Protein AF-A0A6A5KD34-F1 (afdb_monomer_lite)

Structure (mmCIF, N/CA/C/O backbone):
data_AF-A0A6A5KD34-F1
#
_entry.id   AF-A0A6A5KD34-F1
#
loop_
_atom_site.group_PDB
_atom_site.id
_atom_site.type_symbol
_atom_site.label_atom_id
_atom_site.label_alt_id
_atom_site.label_comp_id
_atom_site.label_asym_id
_atom_site.label_entity_id
_atom_site.label_seq_id
_atom_site.pdbx_PDB_ins_code
_atom_site.Cartn_x
_atom_site.Cartn_y
_atom_site.Cartn_z
_atom_site.occupancy
_atom_site.B_iso_or_equiv
_atom_site.auth_seq_id
_atom_site.auth_comp_id
_atom_site.auth_asym_id
_atom_site.auth_atom_id
_atom_site.pdbx_PDB_model_num
ATOM 1 N N . SER A 1 1 ? 42.931 -33.924 16.831 1.00 43.88 1 SER A N 1
ATOM 2 C CA . SER A 1 1 ? 43.297 -35.321 16.547 1.00 43.88 1 SER A CA 1
ATOM 3 C C . SER A 1 1 ? 42.049 -36.124 16.256 1.00 43.88 1 SER A C 1
ATOM 5 O O . SER A 1 1 ? 41.238 -36.327 17.148 1.00 43.88 1 SER A O 1
ATOM 7 N N . THR A 1 2 ? 41.866 -36.498 14.996 1.00 39.88 2 THR A N 1
ATOM 8 C CA . THR A 1 2 ? 40.917 -37.522 14.532 1.00 39.88 2 THR A CA 1
ATOM 9 C C . THR A 1 2 ? 41.508 -38.907 14.825 1.00 39.88 2 THR A C 1
ATOM 11 O O . THR A 1 2 ? 42.733 -39.031 14.899 1.00 39.88 2 THR A O 1
ATOM 14 N N . PRO A 1 3 ? 40.674 -39.951 14.950 1.00 46.88 3 PRO A N 1
ATOM 15 C CA . PRO A 1 3 ? 40.721 -40.960 13.893 1.00 46.88 3 PRO A CA 1
ATOM 16 C C . PRO A 1 3 ? 39.341 -41.471 13.446 1.00 46.88 3 PRO A C 1
ATOM 18 O O . PRO A 1 3 ? 38.310 -41.252 14.073 1.00 46.88 3 PRO A O 1
ATOM 21 N N . GLN A 1 4 ? 39.384 -42.115 12.285 1.00 37.94 4 GLN A N 1
ATOM 22 C CA . GLN A 1 4 ? 38.314 -42.493 11.366 1.00 37.94 4 GLN A CA 1
ATOM 23 C C . GLN A 1 4 ? 38.058 -44.016 11.386 1.00 37.94 4 GLN A C 1
ATOM 25 O O . GLN A 1 4 ? 39.007 -44.777 11.533 1.00 37.94 4 GLN A O 1
ATOM 30 N N . SER A 1 5 ? 36.825 -44.404 11.009 1.00 34.94 5 SER A N 1
ATOM 31 C CA . SER A 1 5 ? 36.437 -45.627 10.256 1.00 34.94 5 SER A CA 1
ATOM 32 C C . SER A 1 5 ? 36.488 -46.992 10.988 1.00 34.94 5 SER A C 1
ATOM 34 O O . SER A 1 5 ? 37.464 -47.315 11.641 1.00 34.94 5 SER A O 1
ATOM 36 N N . SER A 1 6 ? 35.521 -47.920 10.876 1.00 34.03 6 SER A N 1
ATOM 37 C CA . SER A 1 6 ? 34.888 -48.406 9.638 1.00 34.03 6 SER A CA 1
ATOM 38 C C . SER A 1 6 ? 33.729 -49.420 9.869 1.00 34.03 6 SER A C 1
ATOM 40 O O . SER A 1 6 ? 33.792 -50.248 10.767 1.00 34.03 6 SER A O 1
ATOM 42 N N . LYS A 1 7 ? 32.731 -49.356 8.962 1.00 33.84 7 LYS A N 1
ATOM 43 C CA . LYS A 1 7 ? 32.010 -50.434 8.220 1.00 33.84 7 LYS A CA 1
ATOM 44 C C . LYS A 1 7 ? 31.041 -51.457 8.883 1.00 33.84 7 LYS A C 1
ATOM 46 O O . LYS A 1 7 ? 31.447 -52.442 9.474 1.00 33.84 7 LYS A O 1
ATOM 51 N N . SER A 1 8 ? 29.751 -51.257 8.549 1.00 31.53 8 SER A N 1
ATOM 52 C CA . SER A 1 8 ? 28.766 -52.150 7.868 1.00 31.53 8 SER A CA 1
ATOM 53 C C . SER A 1 8 ? 28.574 -53.631 8.260 1.00 31.53 8 SER A C 1
ATOM 55 O O . SER A 1 8 ? 29.490 -54.423 8.071 1.00 31.53 8 SER A O 1
ATOM 57 N N . SER A 1 9 ? 27.315 -54.043 8.509 1.00 30.59 9 SER A N 1
ATOM 58 C CA . SER A 1 9 ? 26.480 -54.880 7.599 1.00 30.59 9 SER A CA 1
ATOM 59 C C . SER A 1 9 ? 25.394 -55.710 8.330 1.00 30.59 9 SER A C 1
ATOM 61 O O . SER A 1 9 ? 25.681 -56.349 9.332 1.00 30.59 9 SER A O 1
ATOM 63 N N . ALA A 1 10 ? 24.201 -55.765 7.712 1.00 30.48 10 ALA A N 1
ATOM 64 C CA . ALA A 1 10 ? 23.307 -56.932 7.560 1.00 30.48 10 ALA A CA 1
ATOM 65 C C . ALA A 1 10 ? 22.380 -57.477 8.690 1.00 30.48 10 ALA A C 1
ATOM 67 O O . ALA A 1 10 ? 22.822 -58.101 9.643 1.00 30.48 10 ALA A O 1
ATOM 68 N N . PHE A 1 11 ? 21.071 -57.422 8.362 1.00 28.31 11 PHE A N 1
ATOM 69 C CA . PHE A 1 11 ? 20.021 -58.475 8.428 1.00 28.31 11 PHE A CA 1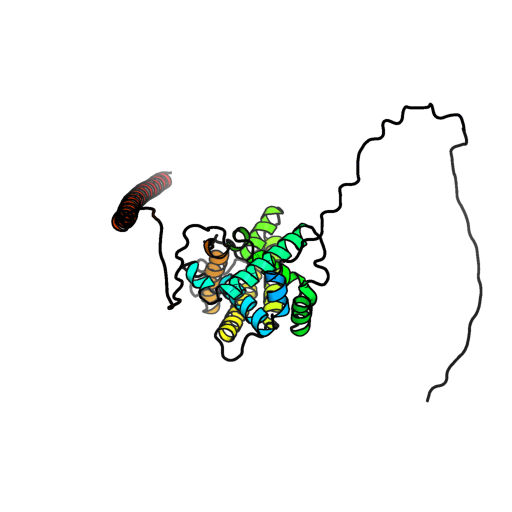
ATOM 70 C C . PHE A 1 11 ? 19.246 -58.841 9.730 1.00 28.31 11 PHE A C 1
ATOM 72 O O . PHE A 1 11 ? 19.772 -59.511 10.605 1.00 28.31 11 PHE A O 1
ATOM 79 N N . GLN A 1 12 ? 17.926 -58.530 9.676 1.00 35.06 12 GLN A N 1
ATOM 80 C CA . GLN A 1 12 ? 16.692 -59.286 10.064 1.00 35.06 12 GLN A CA 1
ATOM 81 C C . GLN A 1 12 ? 16.443 -59.760 11.522 1.00 35.06 12 GLN A C 1
ATOM 83 O O . GLN A 1 12 ? 17.402 -60.038 12.232 1.00 35.06 12 GLN A O 1
ATOM 88 N N . PRO A 1 13 ? 15.169 -59.813 12.017 1.00 41.06 13 PRO A N 1
ATOM 89 C CA . PRO A 1 13 ? 14.015 -60.623 11.521 1.00 41.06 13 PRO A CA 1
ATOM 90 C C . PRO A 1 13 ? 12.690 -59.819 11.386 1.00 41.06 13 PRO A C 1
ATOM 92 O O . PRO A 1 13 ? 12.585 -58.718 11.906 1.00 41.06 13 PRO A O 1
ATOM 95 N N . ASP A 1 14 ? 11.670 -60.144 10.582 1.00 32.50 14 ASP A N 1
ATOM 96 C CA . ASP A 1 14 ? 10.865 -61.348 10.281 1.00 32.50 14 ASP A CA 1
ATOM 97 C C . ASP A 1 14 ? 9.652 -61.595 11.225 1.00 32.50 14 ASP A C 1
ATOM 99 O O . ASP A 1 14 ? 9.804 -61.725 12.438 1.00 32.50 14 ASP A O 1
ATOM 103 N N . ARG A 1 15 ? 8.465 -61.751 10.595 1.00 33.25 15 ARG A N 1
ATOM 104 C CA . ARG A 1 15 ? 7.139 -62.238 11.085 1.00 33.25 15 ARG A CA 1
ATOM 105 C C . ARG A 1 15 ? 6.285 -61.269 11.944 1.00 33.25 15 ARG A C 1
ATOM 107 O O . ARG A 1 15 ? 6.723 -60.788 12.975 1.00 33.25 15 ARG A O 1
ATOM 114 N N . ARG A 1 16 ? 4.999 -61.004 11.644 1.00 36.41 16 ARG A N 1
ATOM 115 C CA . ARG A 1 16 ? 3.886 -61.959 11.424 1.00 36.41 16 ARG A CA 1
ATOM 116 C C . ARG A 1 16 ? 2.705 -61.368 10.623 1.00 36.41 16 ARG A C 1
ATOM 118 O O . ARG A 1 16 ? 2.318 -60.222 10.810 1.00 36.41 16 ARG A O 1
ATOM 125 N N . HIS A 1 17 ? 2.118 -62.239 9.800 1.00 38.50 17 HIS A N 1
ATOM 126 C CA . HIS A 1 17 ? 0.856 -62.130 9.056 1.00 38.50 17 HIS A CA 1
ATOM 127 C C . HIS A 1 17 ? -0.404 -62.231 9.933 1.00 38.50 17 HIS A C 1
ATOM 129 O O . HIS A 1 17 ? -0.339 -62.871 10.976 1.00 38.50 17 HIS A O 1
ATOM 135 N N . THR A 1 18 ? -1.530 -61.706 9.407 1.00 34.66 18 THR A N 1
ATOM 136 C CA . THR A 1 18 ? -2.904 -62.283 9.229 1.00 34.66 18 THR A CA 1
ATOM 137 C C . THR A 1 18 ? -3.930 -61.148 9.359 1.00 34.66 18 THR A C 1
ATOM 139 O O . THR A 1 18 ? -3.837 -60.403 10.321 1.00 34.66 18 THR A O 1
ATOM 142 N N . GLY A 1 19 ? -4.936 -60.901 8.516 1.00 31.92 19 GLY A N 1
ATOM 143 C CA . GLY A 1 19 ? -5.566 -61.497 7.325 1.00 31.92 19 GLY A CA 1
ATOM 144 C C . GLY A 1 19 ? -6.655 -60.485 6.868 1.00 31.92 19 GLY A C 1
ATOM 145 O O . GLY A 1 19 ? -6.763 -59.422 7.464 1.00 31.92 19 GLY A O 1
ATOM 146 N N . LEU A 1 20 ? -7.534 -60.674 5.884 1.00 39.53 20 LEU A N 1
ATOM 147 C CA . LEU A 1 20 ? -7.818 -61.726 4.914 1.00 39.53 20 LEU A CA 1
ATOM 148 C C . LEU A 1 20 ? -8.926 -61.165 3.978 1.00 39.53 20 LEU A C 1
ATOM 150 O O . LEU A 1 20 ? -9.795 -60.437 4.446 1.00 39.53 20 LEU A O 1
ATOM 154 N N . ARG A 1 21 ? -8.943 -61.643 2.723 1.00 36.28 21 ARG A N 1
ATOM 155 C CA . ARG A 1 21 ? -10.083 -61.758 1.773 1.00 36.28 21 ARG A CA 1
ATOM 156 C C . ARG A 1 21 ? -10.293 -60.694 0.687 1.00 36.28 21 ARG A C 1
ATOM 158 O O . ARG A 1 21 ? -11.076 -59.762 0.790 1.00 36.28 21 ARG A O 1
ATOM 165 N N . SER A 1 22 ? -9.655 -61.036 -0.431 1.00 36.69 22 SER A N 1
ATOM 166 C CA . SER A 1 22 ? -10.139 -60.952 -1.810 1.00 36.69 22 SER A CA 1
ATOM 167 C C . SER A 1 22 ? -11.517 -61.609 -2.005 1.00 36.69 22 SER A C 1
ATOM 169 O O . SER A 1 22 ? -11.774 -62.696 -1.480 1.00 36.69 22 SER A O 1
ATOM 171 N N . LEU A 1 23 ? -12.355 -60.959 -2.817 1.00 39.31 23 LEU A N 1
ATOM 172 C CA . LEU A 1 23 ? -13.475 -61.547 -3.545 1.00 39.31 23 LEU A CA 1
ATOM 173 C C . LEU A 1 23 ? -13.522 -60.938 -4.960 1.00 39.31 23 LEU A C 1
ATOM 175 O O . LEU A 1 23 ? -13.257 -59.751 -5.127 1.00 39.31 23 LEU A O 1
ATOM 179 N N . PHE A 1 24 ? -13.926 -61.779 -5.918 1.00 43.84 24 PHE A N 1
ATOM 180 C CA . PHE A 1 24 ? -14.314 -61.511 -7.317 1.00 43.84 24 PHE A CA 1
ATOM 181 C C . PHE A 1 24 ? -13.185 -61.558 -8.368 1.00 43.84 24 PHE A C 1
ATOM 183 O O . PHE A 1 24 ? -12.412 -60.625 -8.536 1.00 43.84 24 PHE A O 1
ATOM 190 N N . THR A 1 25 ? -12.862 -62.734 -8.925 1.00 37.38 25 THR A N 1
ATOM 191 C CA . THR A 1 25 ? -13.526 -63.529 -9.997 1.00 37.38 25 THR A CA 1
ATOM 192 C C . THR A 1 25 ? -13.214 -63.070 -11.422 1.00 37.38 25 THR A C 1
ATOM 194 O O . THR A 1 25 ? -13.705 -62.055 -11.901 1.00 37.38 25 THR A O 1
ATOM 197 N N . LYS A 1 26 ? -12.454 -63.931 -12.115 1.00 42.25 26 LYS A N 1
ATOM 198 C CA . LYS A 1 26 ? -12.405 -64.080 -13.572 1.00 42.25 26 LYS A CA 1
ATOM 199 C C . LYS A 1 26 ? -13.820 -64.213 -14.144 1.00 42.25 26 LYS A C 1
ATOM 201 O O . LYS A 1 26 ? -14.495 -65.163 -13.773 1.00 42.25 26 LYS A O 1
ATOM 206 N N . PHE A 1 27 ? -14.163 -63.386 -15.126 1.00 38.53 27 PHE A N 1
ATOM 207 C CA . PHE A 1 27 ? -14.850 -63.808 -16.350 1.00 38.53 27 PHE A CA 1
ATOM 208 C C . PHE A 1 27 ? -14.348 -62.923 -17.495 1.00 38.53 27 PHE A C 1
ATOM 210 O O . PHE A 1 27 ? -14.349 -61.700 -17.408 1.00 38.53 27 PHE A O 1
ATOM 217 N N . ARG A 1 28 ? -13.820 -63.577 -18.526 1.00 38.38 28 ARG A N 1
ATOM 218 C CA . ARG A 1 28 ? -13.307 -62.997 -19.764 1.00 38.38 28 ARG A CA 1
ATOM 219 C C . ARG A 1 28 ? -14.272 -63.445 -20.847 1.00 38.38 28 ARG A C 1
ATOM 221 O O . ARG A 1 28 ? -14.293 -64.637 -21.112 1.00 38.38 28 ARG A O 1
ATOM 228 N N . GLU A 1 29 ? -15.020 -62.512 -21.425 1.00 34.34 29 GLU A N 1
ATOM 229 C CA . GLU A 1 29 ? -15.680 -62.600 -22.736 1.00 34.34 29 GLU A CA 1
ATOM 230 C C . GLU A 1 29 ? -16.123 -61.178 -23.174 1.00 34.34 29 GLU A C 1
ATOM 232 O O . GLU A 1 29 ? -16.017 -60.245 -22.376 1.00 34.34 29 GLU A O 1
ATOM 237 N N . PRO A 1 30 ? -16.420 -60.953 -24.466 1.00 39.66 30 PRO A N 1
ATOM 238 C CA . PRO A 1 30 ? -15.800 -59.913 -25.283 1.00 39.66 30 PRO A CA 1
ATOM 239 C C . PRO A 1 30 ? -16.527 -58.564 -25.215 1.00 39.66 30 PRO A C 1
ATOM 241 O O . PRO A 1 30 ? -17.754 -58.497 -25.225 1.00 39.66 30 PRO A O 1
ATOM 244 N N . ALA A 1 31 ? -15.759 -57.472 -25.221 1.00 35.66 31 ALA A N 1
ATOM 245 C CA . ALA A 1 31 ? -16.323 -56.143 -25.404 1.00 35.66 31 ALA A CA 1
ATOM 246 C C . ALA A 1 31 ? -16.817 -55.989 -26.849 1.00 35.66 31 ALA A C 1
ATOM 248 O O . ALA A 1 31 ? -16.048 -56.064 -27.807 1.00 35.66 31 ALA A O 1
ATOM 249 N N . VAL A 1 32 ? -18.125 -55.789 -26.950 1.00 40.06 32 VAL A N 1
ATOM 250 C CA . VAL A 1 32 ? -18.868 -55.258 -28.088 1.00 40.06 32 VAL A CA 1
ATOM 251 C C . VAL A 1 32 ? -18.079 -54.123 -28.746 1.00 40.06 32 VAL A C 1
ATOM 253 O O .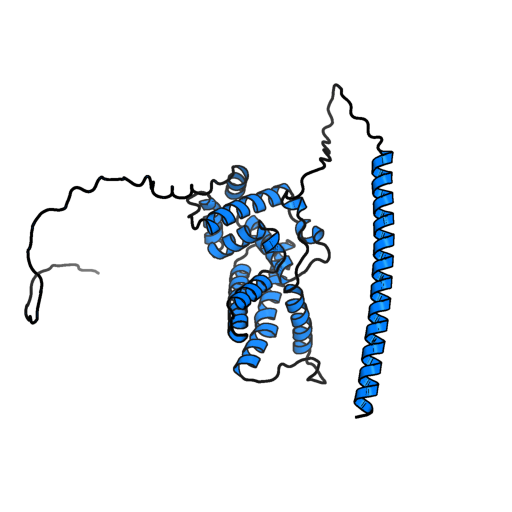 VAL A 1 32 ? -17.676 -53.168 -28.082 1.00 40.06 32 VAL A O 1
ATOM 256 N N . SER A 1 33 ? -17.860 -54.228 -30.054 1.00 41.09 33 SER A N 1
ATOM 257 C CA . SER A 1 33 ? -17.345 -53.147 -30.890 1.00 41.09 33 SER A CA 1
ATOM 258 C C . SER A 1 33 ? -18.355 -52.001 -30.910 1.00 41.09 33 SER A C 1
ATOM 260 O O . SER A 1 33 ? -19.313 -52.026 -31.680 1.00 41.09 33 SER A O 1
ATOM 262 N N . PHE A 1 34 ? -18.151 -51.014 -30.042 1.00 40.47 34 PHE A N 1
ATOM 263 C CA . PHE A 1 34 ? -18.764 -49.701 -30.177 1.00 40.47 34 PHE A CA 1
ATOM 264 C C . PHE A 1 34 ? -17.890 -48.855 -31.101 1.00 40.47 34 PHE A C 1
ATOM 266 O O . PHE A 1 34 ? -16.672 -48.788 -30.921 1.00 40.47 34 PHE A O 1
ATOM 273 N N . GLU A 1 35 ? -18.515 -48.235 -32.102 1.00 40.78 35 GLU A N 1
ATOM 274 C CA . GLU A 1 35 ? -17.897 -47.206 -32.932 1.00 40.78 35 GLU A CA 1
ATOM 275 C C . GLU A 1 35 ? -17.219 -46.163 -32.037 1.00 40.78 35 GLU A C 1
ATOM 277 O O . GLU A 1 35 ? -17.860 -45.487 -31.230 1.00 40.78 35 GLU A O 1
ATOM 282 N N . LEU A 1 36 ? -15.896 -46.052 -32.180 1.00 44.12 36 LEU A N 1
ATOM 283 C CA . LEU A 1 36 ? -15.105 -44.962 -31.630 1.00 44.12 36 LEU A CA 1
ATOM 284 C C . LEU A 1 36 ? -15.545 -43.654 -32.300 1.00 44.12 36 LEU A C 1
ATOM 286 O O . LEU A 1 36 ? -14.961 -43.214 -33.288 1.00 44.12 36 LEU A O 1
ATOM 290 N N . LEU A 1 37 ? -16.546 -42.993 -31.726 1.00 44.00 37 LEU A N 1
ATOM 291 C CA . LEU A 1 37 ? -16.656 -41.545 -31.831 1.00 44.00 37 LEU A CA 1
ATOM 292 C C . LEU A 1 37 ? -15.575 -40.958 -30.924 1.00 44.00 37 LEU A C 1
ATOM 294 O O . LEU A 1 37 ? -15.775 -40.751 -29.729 1.00 44.00 37 LEU A O 1
ATOM 298 N N . THR A 1 38 ? -14.388 -40.750 -31.489 1.00 51.16 38 THR A N 1
ATOM 299 C CA . THR A 1 38 ? -13.335 -39.950 -30.864 1.00 51.16 38 THR A CA 1
ATOM 300 C C . THR A 1 38 ? -13.889 -38.556 -30.561 1.00 51.16 38 THR A C 1
ATOM 302 O O . THR A 1 38 ? -14.260 -37.854 -31.506 1.00 51.16 38 THR A O 1
ATOM 305 N N . PRO A 1 39 ? -13.938 -38.103 -29.298 1.00 54.31 39 PRO A N 1
ATOM 306 C CA . PRO A 1 39 ? -14.145 -36.689 -29.039 1.00 54.31 39 PRO A CA 1
ATOM 307 C C . PRO A 1 39 ? -12.889 -35.936 -29.504 1.00 54.31 39 PRO A C 1
ATOM 309 O O . PRO A 1 39 ? -11.780 -36.331 -29.128 1.00 54.31 39 PRO A O 1
ATOM 312 N N . PRO A 1 40 ? -12.995 -34.838 -30.271 1.00 50.97 40 PRO A N 1
ATOM 313 C CA . PRO A 1 40 ? -11.889 -33.909 -30.399 1.00 50.97 40 PRO A CA 1
ATOM 314 C C . PRO A 1 40 ? -11.864 -33.079 -29.115 1.00 50.97 40 PRO A C 1
ATOM 316 O O . PRO A 1 40 ? -12.328 -31.947 -29.083 1.00 50.97 40 PRO A O 1
ATOM 319 N N . SER A 1 41 ? -11.372 -33.653 -28.021 1.00 48.47 41 SER A N 1
ATOM 320 C CA . SER A 1 41 ? -10.993 -32.852 -26.862 1.00 48.47 41 SER A CA 1
ATOM 321 C C . SER A 1 41 ? -9.482 -32.846 -26.811 1.00 48.47 41 SER A C 1
ATOM 323 O O . SER A 1 41 ? -8.863 -33.601 -26.062 1.00 48.47 41 SER A O 1
ATOM 325 N N . SER A 1 42 ? -8.883 -31.994 -27.643 1.00 51.62 42 SER A N 1
ATOM 326 C CA . SER A 1 42 ? -7.537 -31.507 -27.367 1.00 51.62 42 SER A CA 1
ATOM 327 C C . SER A 1 42 ? -7.494 -31.105 -25.888 1.00 51.62 42 SER A C 1
ATOM 329 O O . SER A 1 42 ? -8.423 -30.423 -25.437 1.00 51.62 42 SER A O 1
ATOM 331 N N . PRO A 1 43 ? -6.490 -31.536 -25.104 1.00 54.84 43 PRO A N 1
ATOM 332 C CA . PRO A 1 43 ? -6.314 -30.984 -23.770 1.00 54.84 43 PRO A CA 1
ATOM 333 C C . PRO A 1 43 ? -6.275 -29.455 -23.904 1.00 54.84 43 PRO A C 1
ATOM 335 O O . PRO A 1 43 ? -5.688 -28.968 -24.880 1.00 54.84 43 PRO A O 1
ATOM 338 N N . PRO A 1 44 ? -6.931 -28.699 -23.003 1.00 58.47 44 PRO A N 1
ATOM 339 C CA . PRO A 1 44 ? -6.870 -27.246 -23.048 1.00 58.47 44 PRO A CA 1
ATOM 340 C C . PRO A 1 44 ? -5.398 -26.857 -23.126 1.00 58.47 44 PRO A C 1
ATOM 342 O O . PRO A 1 44 ? -4.595 -27.287 -22.294 1.00 58.47 44 PRO A O 1
ATOM 345 N N . ILE A 1 45 ? -5.040 -26.138 -24.192 1.00 58.69 45 ILE A N 1
ATOM 346 C CA . ILE A 1 45 ? -3.678 -25.650 -24.391 1.00 58.69 45 ILE A CA 1
ATOM 347 C C . ILE A 1 45 ? -3.328 -24.897 -23.104 1.00 58.69 45 ILE A C 1
ATOM 349 O O . ILE A 1 45 ? -4.096 -24.007 -22.725 1.00 58.69 45 ILE A O 1
ATOM 353 N N . PRO A 1 46 ? -2.252 -25.278 -22.389 1.00 62.44 46 PRO A N 1
ATOM 354 C CA . PRO A 1 46 ? -1.876 -24.570 -21.178 1.00 62.44 46 PRO A CA 1
ATOM 355 C C . PRO A 1 46 ? -1.716 -23.089 -21.536 1.00 62.44 46 PRO A C 1
ATOM 357 O O . PRO A 1 46 ? -1.140 -22.801 -22.592 1.00 62.44 46 PRO A O 1
ATOM 360 N N . PRO A 1 47 ? -2.250 -22.162 -20.720 1.00 66.25 47 PRO A N 1
ATOM 361 C CA . PRO A 1 47 ? -2.136 -20.741 -21.009 1.00 66.25 47 PRO A CA 1
ATOM 362 C C . PRO A 1 47 ? -0.666 -20.418 -21.274 1.00 66.25 47 PRO A C 1
ATOM 364 O O . PRO A 1 47 ? 0.220 -20.871 -20.545 1.00 66.25 47 PRO A O 1
ATOM 367 N N . SER A 1 48 ? -0.385 -19.718 -22.369 1.00 64.94 48 SER A N 1
ATOM 368 C CA . SER A 1 48 ? 0.980 -19.301 -22.679 1.00 64.94 48 SER A CA 1
ATOM 369 C C . SER A 1 48 ? 1.513 -18.442 -21.529 1.00 64.94 48 SER A C 1
ATOM 371 O O . SER A 1 48 ? 0.755 -17.594 -21.055 1.00 64.94 48 SER A O 1
ATOM 373 N N . PRO A 1 49 ? 2.777 -18.632 -21.097 1.00 67.00 49 PRO A N 1
ATOM 374 C CA . PRO A 1 49 ? 3.363 -17.817 -20.042 1.00 67.00 49 PRO A CA 1
ATOM 375 C C . PRO A 1 49 ? 3.224 -16.326 -20.372 1.00 67.00 49 PRO A C 1
ATOM 377 O O . PRO A 1 49 ? 3.370 -15.963 -21.548 1.00 67.00 49 PRO A O 1
ATOM 380 N N . PRO A 1 50 ? 2.952 -15.463 -19.376 1.00 74.75 50 PRO A N 1
ATOM 381 C CA . PRO A 1 50 ? 2.926 -14.026 -19.593 1.00 74.75 50 PRO A CA 1
ATOM 382 C C . PRO A 1 50 ? 4.276 -13.602 -20.167 1.00 74.75 50 PRO A C 1
ATOM 384 O O . PRO A 1 50 ? 5.335 -14.005 -19.685 1.00 74.75 50 PRO A O 1
ATOM 387 N N . VAL A 1 51 ? 4.245 -12.809 -21.233 1.00 83.75 51 VAL A N 1
ATOM 388 C CA . VAL A 1 51 ? 5.460 -12.330 -21.893 1.00 83.75 51 VAL A CA 1
ATOM 389 C C . VAL A 1 51 ? 5.781 -10.949 -21.348 1.00 83.75 51 VAL A C 1
ATOM 391 O O . VAL A 1 51 ? 4.998 -10.013 -21.520 1.00 83.75 51 VAL A O 1
ATOM 394 N N . ILE A 1 52 ? 6.946 -10.797 -20.715 1.00 89.56 52 ILE A N 1
ATOM 395 C CA . ILE A 1 52 ? 7.385 -9.490 -20.231 1.00 89.56 52 ILE A CA 1
ATOM 396 C C . ILE A 1 52 ? 7.604 -8.525 -21.407 1.00 89.56 52 ILE A C 1
ATOM 398 O O . ILE A 1 52 ? 8.258 -8.840 -22.405 1.00 89.56 52 ILE A O 1
ATOM 402 N N . SER A 1 53 ? 7.057 -7.314 -21.299 1.00 90.19 53 SER A N 1
ATOM 403 C CA . SER A 1 53 ? 7.273 -6.283 -22.316 1.00 90.19 53 SER A CA 1
ATOM 404 C C . SER A 1 53 ? 8.732 -5.811 -22.324 1.00 90.19 53 SER A C 1
ATOM 406 O O . SER A 1 53 ? 9.399 -5.777 -21.289 1.00 90.19 53 SER A O 1
ATOM 408 N N . LYS A 1 54 ? 9.231 -5.357 -23.485 1.00 91.25 54 LYS A N 1
ATOM 409 C CA . LYS A 1 54 ? 10.592 -4.792 -23.599 1.00 91.25 54 LYS A CA 1
ATOM 410 C C . LYS A 1 54 ? 10.825 -3.627 -22.630 1.00 91.25 54 LYS A C 1
ATOM 412 O O . LYS A 1 54 ? 11.919 -3.496 -22.093 1.00 91.25 54 LYS A O 1
ATOM 417 N N . LEU A 1 55 ? 9.794 -2.806 -22.405 1.00 90.62 55 LEU A N 1
ATOM 418 C CA . LEU A 1 55 ? 9.837 -1.689 -21.463 1.00 90.62 55 LEU A CA 1
ATOM 419 C C . LEU A 1 55 ? 10.005 -2.189 -20.024 1.00 90.62 55 LEU A C 1
ATOM 421 O O . LEU A 1 55 ? 10.930 -1.754 -19.346 1.00 90.62 55 LEU A O 1
ATOM 425 N N . ALA A 1 56 ? 9.146 -3.113 -19.581 1.00 91.38 56 ALA A N 1
ATOM 426 C CA . ALA A 1 56 ? 9.210 -3.671 -18.231 1.00 91.38 56 ALA A CA 1
ATOM 427 C C . ALA A 1 56 ? 10.546 -4.382 -17.988 1.00 91.38 56 ALA A C 1
ATOM 429 O O . ALA A 1 56 ? 11.166 -4.182 -16.946 1.00 91.38 56 ALA A O 1
ATOM 430 N N . LYS A 1 57 ? 11.033 -5.142 -18.977 1.00 92.62 57 LYS A N 1
ATOM 431 C CA . LYS A 1 57 ? 12.311 -5.847 -18.876 1.00 92.62 57 LYS A CA 1
ATOM 432 C C . LYS A 1 57 ? 13.491 -4.885 -18.736 1.00 92.62 57 LYS A C 1
ATOM 434 O O . LYS A 1 57 ? 14.254 -4.999 -17.783 1.00 92.62 57 LYS A O 1
ATOM 439 N N . ALA A 1 58 ? 13.599 -3.899 -19.629 1.00 92.88 58 ALA A N 1
ATOM 440 C CA . ALA A 1 58 ? 14.658 -2.892 -19.560 1.00 92.88 58 ALA A CA 1
ATOM 441 C C . ALA A 1 58 ? 14.604 -2.084 -18.253 1.00 92.88 58 ALA A C 1
ATOM 443 O O . ALA A 1 58 ? 15.641 -1.793 -17.661 1.00 92.88 58 ALA A O 1
ATOM 444 N N . PHE A 1 59 ? 13.396 -1.757 -17.784 1.00 94.00 59 PHE A N 1
ATOM 445 C CA . PHE A 1 59 ? 13.196 -1.048 -16.527 1.00 94.00 59 PHE A CA 1
ATOM 446 C C . PHE A 1 59 ? 13.694 -1.865 -15.327 1.00 94.00 59 PHE A C 1
ATOM 448 O O . PHE A 1 59 ? 14.527 -1.371 -14.568 1.00 94.00 59 PHE A O 1
ATOM 455 N N . VAL A 1 60 ? 13.265 -3.127 -15.203 1.00 94.25 60 VAL A N 1
ATOM 456 C CA . VAL A 1 60 ? 13.714 -4.053 -14.147 1.00 94.25 60 VAL A CA 1
ATOM 457 C C . VAL A 1 60 ? 15.227 -4.238 -14.169 1.00 94.25 60 VAL A C 1
ATOM 459 O O . VAL A 1 60 ? 15.858 -4.173 -13.117 1.00 94.25 60 VAL A O 1
ATOM 462 N N . ASP A 1 61 ? 15.818 -4.424 -15.349 1.00 93.25 61 ASP A N 1
ATOM 463 C CA . ASP A 1 61 ? 17.257 -4.663 -15.482 1.00 93.25 61 ASP A CA 1
ATOM 464 C C . ASP A 1 61 ? 18.099 -3.427 -15.109 1.00 93.25 61 ASP A C 1
ATOM 466 O O . ASP A 1 61 ? 19.239 -3.565 -14.668 1.00 93.25 61 ASP A O 1
ATOM 470 N N . SER A 1 62 ? 17.536 -2.219 -15.239 1.00 94.25 62 SER A N 1
ATOM 471 C CA . SER A 1 62 ? 18.180 -0.961 -14.827 1.00 94.25 62 SER A CA 1
ATOM 472 C C . SER A 1 62 ? 17.965 -0.592 -13.352 1.00 94.25 62 SER A C 1
ATOM 474 O O . SER A 1 62 ? 18.621 0.317 -12.835 1.00 94.25 62 SER A O 1
ATOM 476 N N . MET A 1 63 ? 17.046 -1.280 -12.670 1.00 95.06 63 MET A N 1
ATOM 477 C CA . MET A 1 63 ? 16.606 -0.933 -11.323 1.00 95.06 63 MET A CA 1
ATOM 478 C C . MET A 1 63 ? 17.691 -1.208 -10.279 1.00 95.06 63 MET A C 1
ATOM 480 O O . MET A 1 63 ? 18.461 -2.165 -10.363 1.00 95.06 63 MET A O 1
ATOM 484 N N . ASN A 1 64 ? 17.718 -0.397 -9.222 1.00 95.06 64 ASN A N 1
ATOM 485 C CA . ASN A 1 64 ? 18.567 -0.634 -8.057 1.00 95.06 64 ASN A CA 1
ATOM 486 C C . ASN A 1 64 ? 17.766 -0.634 -6.742 1.00 95.06 64 ASN A C 1
ATOM 488 O O . ASN A 1 64 ? 16.585 -0.290 -6.697 1.00 95.06 64 ASN A O 1
ATOM 492 N N . ALA A 1 65 ? 18.423 -1.030 -5.645 1.00 95.94 65 ALA A N 1
ATOM 493 C CA . ALA A 1 65 ? 17.773 -1.161 -4.338 1.00 95.94 65 ALA A CA 1
ATOM 494 C C . ALA A 1 65 ? 17.243 0.165 -3.777 1.00 95.94 65 ALA A C 1
ATOM 496 O O . ALA A 1 65 ? 16.208 0.169 -3.110 1.00 95.94 65 ALA A O 1
ATOM 497 N N . THR A 1 66 ? 17.939 1.272 -4.039 1.00 96.00 66 THR A N 1
ATOM 498 C CA . THR A 1 66 ? 17.524 2.603 -3.588 1.00 96.00 66 THR A CA 1
ATOM 499 C C . THR A 1 66 ? 16.275 3.047 -4.334 1.00 96.00 66 THR A C 1
ATOM 501 O O . THR A 1 66 ? 15.338 3.522 -3.707 1.00 96.00 66 THR A O 1
ATOM 504 N N . GLN A 1 67 ? 16.225 2.831 -5.651 1.00 94.88 67 GLN A N 1
ATOM 505 C CA . GLN A 1 67 ? 15.066 3.160 -6.476 1.00 94.88 67 GLN A CA 1
ATOM 506 C C . GLN A 1 67 ? 13.823 2.374 -6.035 1.00 94.88 67 GLN A C 1
ATOM 508 O O . GLN A 1 67 ? 12.782 2.976 -5.782 1.00 94.88 67 GLN A O 1
ATOM 513 N N . LEU A 1 68 ? 13.954 1.055 -5.839 1.00 96.50 68 LEU A N 1
ATOM 514 C CA . LEU A 1 68 ? 12.867 0.232 -5.299 1.00 96.50 68 LEU A CA 1
ATOM 515 C C . LEU A 1 68 ? 12.441 0.701 -3.902 1.00 96.50 68 LEU A C 1
ATOM 517 O O . LEU A 1 68 ? 11.250 0.798 -3.620 1.00 96.50 68 LEU A O 1
ATOM 521 N N . SER A 1 69 ? 13.399 1.025 -3.030 1.00 97.06 69 SER A N 1
ATOM 522 C CA . SER A 1 69 ? 13.087 1.506 -1.682 1.00 97.06 69 SER A CA 1
ATOM 523 C C . SER A 1 69 ? 12.349 2.843 -1.710 1.00 97.06 69 SER A C 1
ATOM 525 O O . SER A 1 69 ? 11.342 2.979 -1.027 1.00 97.06 69 SER A O 1
ATOM 527 N N . ASN A 1 70 ? 12.804 3.807 -2.514 1.00 95.81 70 ASN A N 1
ATOM 528 C CA . ASN A 1 70 ? 12.151 5.107 -2.672 1.00 95.81 70 ASN A CA 1
ATOM 529 C C . ASN A 1 70 ? 10.709 4.941 -3.167 1.00 95.81 70 ASN A C 1
ATOM 531 O O . ASN A 1 70 ? 9.796 5.536 -2.596 1.00 95.81 70 ASN A O 1
ATOM 535 N N . PHE A 1 71 ? 10.502 4.088 -4.175 1.00 95.31 71 PHE A N 1
ATOM 536 C CA . PHE A 1 71 ? 9.174 3.789 -4.704 1.00 95.31 71 PHE A CA 1
ATOM 537 C C . PHE A 1 71 ? 8.253 3.175 -3.641 1.00 95.31 71 PHE A C 1
ATOM 539 O O . PHE A 1 71 ? 7.149 3.672 -3.421 1.00 95.31 71 PHE A O 1
ATOM 546 N N . LEU A 1 72 ? 8.713 2.141 -2.928 1.00 96.75 72 LEU A N 1
ATOM 547 C CA . LEU A 1 72 ? 7.919 1.488 -1.884 1.00 96.75 72 LEU A CA 1
ATOM 548 C C . LEU A 1 72 ? 7.612 2.434 -0.716 1.00 96.75 72 LEU A C 1
ATOM 550 O O . LEU A 1 72 ? 6.490 2.430 -0.215 1.00 96.75 72 LEU A O 1
ATOM 554 N N . VAL A 1 73 ? 8.571 3.270 -0.301 1.00 96.88 73 VAL A N 1
ATOM 555 C CA . VAL A 1 73 ? 8.330 4.297 0.723 1.00 96.88 73 VAL A CA 1
ATOM 556 C C . VAL A 1 73 ? 7.257 5.271 0.260 1.00 96.88 73 VAL A C 1
ATOM 558 O O . VAL A 1 73 ? 6.314 5.518 1.003 1.00 96.88 73 VAL A O 1
ATOM 561 N N . TRP A 1 74 ? 7.384 5.815 -0.951 1.00 94.44 74 TRP A N 1
ATOM 562 C CA . TRP A 1 74 ? 6.409 6.751 -1.506 1.00 94.44 74 TRP A CA 1
ATOM 563 C C . TRP A 1 74 ? 5.006 6.148 -1.559 1.00 94.44 74 TRP A C 1
ATOM 565 O O . TRP A 1 74 ? 4.055 6.757 -1.067 1.00 94.44 74 TRP A O 1
ATOM 575 N N . MET A 1 75 ? 4.888 4.934 -2.100 1.00 93.06 75 MET A N 1
ATOM 576 C CA . MET A 1 75 ? 3.610 4.244 -2.234 1.00 93.06 75 MET A CA 1
ATOM 577 C C . MET A 1 75 ? 2.963 4.059 -0.860 1.00 93.06 75 MET A C 1
ATOM 579 O O . MET A 1 75 ? 1.806 4.419 -0.669 1.00 93.06 75 MET A O 1
ATOM 583 N N . LEU A 1 76 ? 3.718 3.550 0.115 1.00 94.50 76 LEU A N 1
ATOM 584 C CA . LEU A 1 76 ? 3.207 3.266 1.454 1.00 94.50 76 LEU A CA 1
ATOM 585 C C . LEU A 1 76 ? 2.935 4.525 2.274 1.00 94.50 76 LEU A C 1
ATOM 587 O O . LEU A 1 76 ? 2.010 4.535 3.086 1.00 94.50 76 LEU A O 1
ATOM 591 N N . TYR A 1 77 ? 3.717 5.583 2.077 1.00 94.00 77 TYR A N 1
ATOM 592 C CA . TYR A 1 77 ? 3.508 6.862 2.743 1.00 94.00 77 TYR A CA 1
ATOM 593 C C . TYR A 1 77 ? 2.148 7.452 2.361 1.00 94.00 77 TYR A C 1
ATOM 595 O O . TYR A 1 77 ? 1.341 7.745 3.244 1.00 94.00 77 TYR A O 1
ATOM 603 N N . TYR A 1 78 ? 1.849 7.537 1.065 1.00 90.50 78 TYR A N 1
ATOM 604 C CA . TYR A 1 78 ? 0.542 8.009 0.601 1.00 90.50 78 TYR A CA 1
ATOM 605 C C . TYR A 1 78 ? -0.581 6.989 0.833 1.00 90.50 78 TYR A C 1
ATOM 607 O O . TYR A 1 78 ? -1.753 7.352 0.931 1.00 90.50 78 TYR A O 1
ATOM 615 N N . ASP A 1 79 ? -0.242 5.706 0.980 1.00 90.88 79 ASP A N 1
ATOM 616 C CA . ASP A 1 79 ? -1.232 4.697 1.334 1.00 90.88 79 ASP A CA 1
ATOM 617 C C . ASP A 1 79 ? -1.656 4.750 2.807 1.00 90.88 79 ASP A C 1
ATOM 619 O O . ASP A 1 79 ? -2.791 4.395 3.108 1.00 90.88 79 ASP A O 1
ATOM 623 N N . THR A 1 80 ? -0.783 5.177 3.726 1.00 90.69 80 THR A N 1
ATOM 624 C CA . THR A 1 80 ? -1.006 4.988 5.175 1.00 90.69 80 THR A CA 1
ATOM 625 C C . THR A 1 80 ? -0.854 6.240 6.038 1.00 90.69 80 THR A C 1
ATOM 627 O O . THR A 1 80 ? -1.447 6.300 7.117 1.00 90.69 80 THR A O 1
ATOM 630 N N . VAL A 1 81 ? -0.057 7.224 5.616 1.00 89.62 81 VAL A N 1
ATOM 631 C CA . VAL A 1 81 ? 0.290 8.407 6.422 1.00 89.62 81 VAL A CA 1
ATOM 632 C C . VAL A 1 81 ? -0.484 9.630 5.968 1.00 89.62 81 VAL A C 1
ATOM 634 O O . VAL A 1 81 ? -1.111 10.289 6.799 1.00 89.62 81 VAL A O 1
ATOM 637 N N . GLU A 1 82 ? -0.416 9.936 4.678 1.00 84.50 82 GLU A N 1
ATOM 638 C CA . GLU A 1 82 ? -0.973 11.152 4.099 1.00 84.50 82 GLU A CA 1
ATOM 639 C C . GLU A 1 82 ? -1.926 10.782 2.970 1.00 84.50 82 GLU A C 1
ATOM 641 O O . GLU A 1 82 ? -1.514 10.235 1.956 1.00 84.50 82 GLU A O 1
ATOM 646 N N . LEU A 1 83 ? -3.206 11.088 3.159 1.00 76.62 83 LEU A N 1
ATOM 647 C CA . LEU A 1 83 ? -4.224 10.989 2.121 1.00 76.62 83 LEU A CA 1
ATOM 648 C C . LEU A 1 83 ? -4.245 12.335 1.390 1.00 76.62 83 LEU A C 1
ATOM 650 O O . LEU A 1 83 ? -4.730 13.306 1.971 1.00 76.62 83 LEU A O 1
ATOM 654 N N . PRO A 1 84 ? -3.684 12.447 0.177 1.00 68.81 84 PRO A N 1
ATOM 655 C CA . PRO A 1 84 ? -3.607 13.734 -0.490 1.00 68.81 84 PRO A CA 1
ATOM 656 C C . PRO A 1 84 ? -5.009 14.180 -0.921 1.00 68.81 84 PRO A C 1
ATOM 658 O O . PRO A 1 84 ? -5.740 13.412 -1.543 1.00 68.81 84 PRO A O 1
ATOM 661 N N . ASP A 1 85 ? -5.353 15.443 -0.651 1.00 69.12 85 ASP A N 1
ATOM 662 C CA . ASP A 1 85 ? -6.653 16.030 -1.027 1.00 69.12 85 ASP A CA 1
ATOM 663 C C . ASP A 1 85 ? -6.891 16.024 -2.547 1.00 69.12 85 ASP A C 1
ATOM 665 O O . ASP A 1 85 ? -8.029 16.018 -3.015 1.00 69.12 85 ASP A O 1
ATOM 669 N N . SER A 1 86 ? -5.805 16.034 -3.329 1.00 74.88 86 SER A N 1
ATOM 670 C CA . SER A 1 86 ? -5.831 15.929 -4.786 1.00 74.88 86 SER A CA 1
ATOM 671 C C . SER A 1 86 ? -5.047 14.701 -5.260 1.00 74.88 86 SER A C 1
ATOM 673 O O . SER A 1 86 ? -3.873 14.555 -4.898 1.00 74.88 86 SER A O 1
ATOM 675 N N . PRO A 1 87 ? -5.626 13.874 -6.151 1.00 69.88 87 PRO A N 1
ATOM 676 C CA . PRO A 1 87 ? -4.948 12.726 -6.753 1.00 69.88 87 PRO A CA 1
ATOM 677 C C . PRO A 1 87 ? -3.646 13.092 -7.464 1.00 69.88 87 PRO A C 1
ATOM 679 O O . PRO A 1 87 ? -2.707 12.304 -7.482 1.00 69.88 87 PRO A O 1
ATOM 682 N N . GLU A 1 88 ? -3.553 14.294 -8.035 1.00 73.81 88 GLU A N 1
ATOM 683 C CA . GLU A 1 88 ? -2.368 14.737 -8.777 1.00 73.81 88 GLU A CA 1
ATOM 684 C C . GLU A 1 88 ? -1.138 14.903 -7.877 1.00 73.81 88 GLU A C 1
ATOM 686 O O . GLU A 1 88 ? -0.009 14.661 -8.315 1.00 73.81 88 GLU A O 1
ATOM 691 N N . ASN A 1 89 ? -1.345 15.262 -6.606 1.00 75.81 89 ASN A N 1
ATOM 692 C CA . ASN A 1 89 ? -0.259 15.460 -5.648 1.00 75.81 89 ASN A CA 1
ATOM 693 C C . ASN A 1 89 ? 0.447 14.150 -5.301 1.00 75.81 89 ASN A C 1
ATOM 695 O O . ASN A 1 89 ? 1.657 14.161 -5.079 1.00 75.81 89 ASN A O 1
ATOM 699 N N . TRP A 1 90 ? -0.285 13.032 -5.320 1.00 75.69 90 TRP A N 1
ATOM 700 C CA . TRP A 1 90 ? 0.270 11.705 -5.072 1.00 75.69 90 TRP A CA 1
ATOM 701 C C . TRP A 1 90 ? 1.388 11.389 -6.079 1.00 75.69 90 TRP A C 1
ATOM 703 O O . TRP A 1 90 ? 2.495 11.021 -5.692 1.00 75.69 90 TRP A O 1
ATOM 713 N N . TYR A 1 91 ? 1.145 11.622 -7.371 1.00 76.38 91 TYR A N 1
ATOM 714 C CA . TYR A 1 91 ? 2.026 11.171 -8.459 1.00 76.38 91 TYR A CA 1
ATOM 715 C C . TYR A 1 91 ? 3.038 12.218 -8.936 1.00 76.38 91 TYR A C 1
ATOM 717 O O . TYR A 1 91 ? 3.913 11.899 -9.735 1.00 76.38 91 TYR A O 1
ATOM 725 N N . LYS A 1 92 ? 2.970 13.463 -8.445 1.00 77.69 92 LYS A N 1
ATOM 726 C CA . LYS A 1 92 ? 3.850 14.568 -8.878 1.00 77.69 92 LYS A CA 1
ATOM 727 C C . LYS A 1 92 ? 5.346 14.306 -8.644 1.00 77.69 92 LYS A C 1
ATOM 729 O O . LYS A 1 92 ? 6.188 14.975 -9.235 1.00 77.69 92 LYS A O 1
ATOM 734 N N . LYS A 1 93 ? 5.675 13.380 -7.743 1.00 77.62 93 LYS A N 1
ATOM 735 C CA . LYS A 1 93 ? 7.039 13.108 -7.270 1.00 77.62 93 LYS A CA 1
ATOM 736 C C . LYS A 1 93 ? 7.772 12.030 -8.070 1.00 77.62 93 LYS A C 1
ATOM 738 O O . LYS A 1 93 ? 8.986 11.932 -7.932 1.00 77.62 93 LYS A O 1
ATOM 743 N N . ILE A 1 94 ? 7.056 11.261 -8.890 1.00 80.81 94 ILE A N 1
ATOM 744 C CA . ILE A 1 94 ? 7.633 10.227 -9.752 1.00 80.81 94 ILE A CA 1
ATOM 745 C C . ILE A 1 94 ? 7.700 10.762 -11.180 1.00 80.81 94 ILE A C 1
ATOM 747 O O . ILE A 1 94 ? 6.720 11.304 -11.699 1.00 80.81 94 ILE A O 1
ATOM 751 N N . ASP A 1 95 ? 8.858 10.602 -11.819 1.00 83.31 95 ASP A N 1
ATOM 752 C CA . ASP A 1 95 ? 9.033 10.969 -13.222 1.00 83.31 95 ASP A CA 1
ATOM 753 C C . ASP A 1 95 ? 8.087 10.163 -14.136 1.00 83.31 95 ASP A C 1
ATOM 755 O O . ASP A 1 95 ? 7.769 9.004 -13.875 1.00 83.31 95 ASP A O 1
ATOM 759 N N . HIS A 1 96 ? 7.620 10.755 -15.238 1.00 80.81 96 HIS A N 1
ATOM 760 C CA . HIS A 1 96 ? 6.657 10.092 -16.123 1.00 80.81 96 HIS A CA 1
ATOM 761 C C . HIS A 1 96 ? 7.190 8.813 -16.771 1.00 80.81 96 HIS A C 1
ATOM 763 O O . HIS A 1 96 ? 6.418 7.869 -16.962 1.00 80.81 96 HIS A O 1
ATOM 769 N N . MET A 1 97 ? 8.480 8.758 -17.110 1.00 80.00 97 MET A N 1
ATOM 770 C CA . MET A 1 97 ? 9.078 7.551 -17.680 1.00 80.00 97 MET A CA 1
ATOM 771 C C . MET A 1 97 ? 9.242 6.470 -16.619 1.00 80.00 97 MET A C 1
ATOM 773 O O . MET A 1 97 ? 8.938 5.306 -16.880 1.00 80.00 97 MET A O 1
ATOM 777 N N . GLU A 1 98 ? 9.641 6.860 -15.411 1.00 87.00 98 GLU A N 1
ATOM 778 C CA . GLU A 1 98 ? 9.725 5.950 -14.272 1.00 87.00 98 GLU A CA 1
ATOM 779 C C . GLU A 1 98 ? 8.348 5.369 -13.909 1.00 87.00 98 GLU A C 1
ATOM 781 O O . GLU A 1 98 ? 8.206 4.156 -13.775 1.00 87.00 98 GLU A O 1
ATOM 786 N N . MET A 1 99 ? 7.307 6.205 -13.859 1.00 87.94 99 MET A N 1
ATOM 787 C CA . MET A 1 99 ? 5.919 5.791 -13.625 1.00 87.94 99 MET A CA 1
ATOM 788 C C . MET A 1 99 ? 5.460 4.728 -14.631 1.00 87.94 99 MET A C 1
ATOM 790 O O . MET A 1 99 ? 4.881 3.713 -14.249 1.00 87.94 99 MET A O 1
ATOM 794 N N . ARG A 1 100 ? 5.743 4.931 -15.925 1.00 88.62 100 ARG A N 1
ATOM 795 C CA . ARG A 1 100 ? 5.413 3.952 -16.975 1.00 88.62 100 ARG A CA 1
ATOM 796 C C . ARG A 1 100 ? 6.157 2.632 -16.789 1.00 88.62 100 ARG A C 1
ATOM 798 O O . ARG A 1 100 ? 5.575 1.584 -17.051 1.00 88.62 100 ARG A O 1
ATOM 805 N N . GLY A 1 101 ? 7.409 2.680 -16.336 1.00 91.19 101 GLY A N 1
ATOM 806 C CA . GLY A 1 101 ? 8.186 1.493 -15.980 1.00 91.19 101 GLY A CA 1
ATOM 807 C C . GLY A 1 101 ? 7.545 0.704 -14.837 1.00 91.19 101 GLY A C 1
ATOM 808 O O . GLY A 1 101 ? 7.338 -0.502 -14.972 1.00 91.19 101 GLY A O 1
ATOM 809 N N . TRP A 1 102 ? 7.149 1.392 -13.760 1.00 93.75 102 TRP A N 1
ATOM 810 C CA . TRP A 1 102 ? 6.458 0.784 -12.618 1.00 93.75 102 TRP A CA 1
ATOM 811 C C . TRP A 1 102 ? 5.112 0.165 -13.000 1.00 93.75 102 TRP A C 1
ATOM 813 O O . TRP A 1 102 ? 4.845 -0.972 -12.618 1.00 93.75 102 TRP A O 1
ATOM 823 N N . VAL A 1 103 ? 4.295 0.869 -13.791 1.00 92.31 103 VAL A N 1
ATOM 824 C CA . VAL A 1 103 ? 3.010 0.342 -14.281 1.00 92.31 103 VAL A CA 1
ATOM 825 C C . VAL A 1 103 ? 3.233 -0.878 -15.175 1.00 92.31 103 VAL A C 1
ATOM 827 O O . VAL A 1 103 ? 2.610 -1.907 -14.952 1.00 92.31 103 VAL A O 1
ATOM 830 N N . ALA A 1 104 ? 4.164 -0.821 -16.135 1.00 91.69 104 ALA A N 1
ATOM 831 C CA . ALA A 1 104 ? 4.433 -1.948 -17.030 1.00 91.69 104 ALA A CA 1
ATOM 832 C C . ALA A 1 104 ? 4.952 -3.192 -16.285 1.00 91.69 104 ALA A C 1
ATOM 834 O O . ALA A 1 104 ? 4.583 -4.315 -16.629 1.00 91.69 104 ALA A O 1
ATOM 835 N N . LEU A 1 105 ? 5.797 -2.998 -15.267 1.00 93.94 105 LEU A N 1
ATOM 836 C CA . LEU A 1 105 ? 6.258 -4.070 -14.385 1.00 93.94 105 LEU A CA 1
ATOM 837 C C . LEU A 1 105 ? 5.109 -4.647 -13.550 1.00 93.94 105 LEU A C 1
ATOM 839 O O . LEU A 1 105 ? 4.965 -5.864 -13.455 1.00 93.94 105 LEU A O 1
ATOM 843 N N . GLY A 1 106 ? 4.289 -3.781 -12.957 1.00 93.69 106 GLY A N 1
ATOM 844 C CA . GLY A 1 106 ? 3.152 -4.198 -12.150 1.00 93.69 106 GLY A CA 1
ATOM 845 C C . GLY A 1 106 ? 2.098 -4.954 -12.958 1.00 93.69 106 GLY A C 1
ATOM 846 O O . GLY A 1 106 ? 1.633 -5.987 -12.493 1.00 93.69 106 GLY A O 1
ATOM 847 N N . SER A 1 107 ? 1.781 -4.522 -14.184 1.00 92.06 107 SER A N 1
ATOM 848 C CA . SER A 1 107 ? 0.847 -5.237 -15.068 1.00 92.06 107 SER A CA 1
ATOM 849 C C . SER A 1 107 ? 1.360 -6.636 -15.409 1.00 92.06 107 SER A C 1
ATOM 851 O O . SER A 1 107 ? 0.617 -7.601 -15.296 1.00 92.06 107 SER A O 1
ATOM 853 N N . TYR A 1 108 ? 2.653 -6.772 -15.725 1.00 92.12 108 TYR A N 1
ATOM 854 C CA . TYR A 1 108 ? 3.259 -8.088 -15.951 1.00 92.12 108 TYR A CA 1
ATOM 855 C C . TYR A 1 108 ? 3.155 -8.997 -14.715 1.00 92.12 108 TYR A C 1
ATOM 857 O O . TYR A 1 108 ? 2.827 -10.177 -14.831 1.00 92.12 108 TYR A O 1
ATOM 865 N N . LEU A 1 109 ? 3.416 -8.449 -13.523 1.00 91.56 109 LEU A N 1
ATOM 866 C CA . LEU A 1 109 ? 3.271 -9.181 -12.265 1.00 91.56 109 LEU A CA 1
ATOM 867 C C . LEU A 1 109 ? 1.819 -9.567 -11.981 1.00 91.56 109 LEU A C 1
ATOM 869 O O . LEU A 1 109 ? 1.579 -10.675 -11.513 1.00 91.56 109 LEU A O 1
ATOM 873 N N . PHE A 1 110 ? 0.867 -8.678 -12.260 1.00 88.88 110 PHE A N 1
ATOM 874 C CA . PHE A 1 110 ? -0.560 -8.950 -12.129 1.00 88.88 110 PHE A CA 1
ATOM 875 C C . PHE A 1 110 ? -0.959 -10.143 -13.002 1.00 88.88 110 PHE A C 1
ATOM 877 O O . PHE A 1 110 ? -1.473 -11.126 -12.472 1.00 88.88 110 PHE A O 1
ATOM 884 N N . ASP A 1 111 ? -0.624 -10.103 -14.294 1.00 87.56 111 ASP A N 1
ATOM 885 C CA . ASP A 1 111 ? -0.954 -11.167 -15.247 1.00 87.56 111 ASP A CA 1
ATOM 886 C C . ASP A 1 111 ? -0.321 -12.505 -14.832 1.00 87.56 111 ASP A C 1
ATOM 888 O O . ASP A 1 111 ? -0.964 -13.554 -14.880 1.00 87.56 111 ASP A O 1
ATOM 892 N N . ALA A 1 112 ? 0.933 -12.478 -14.367 1.00 86.25 112 ALA A N 1
ATOM 893 C CA . ALA A 1 112 ? 1.628 -13.670 -13.889 1.00 86.25 112 ALA A CA 1
ATOM 894 C C . ALA A 1 112 ? 1.000 -14.266 -12.622 1.00 86.25 112 ALA A C 1
ATOM 896 O O . ALA A 1 112 ? 0.849 -15.488 -12.523 1.00 86.25 112 ALA A O 1
ATOM 897 N N . LEU A 1 113 ? 0.620 -13.415 -11.663 1.00 85.06 113 LEU A N 1
ATOM 898 C CA . LEU A 1 113 ? -0.022 -13.837 -10.420 1.00 85.06 113 LEU A CA 1
ATOM 899 C C . LEU A 1 113 ? -1.424 -14.403 -10.675 1.00 85.06 113 LEU A C 1
ATOM 901 O O . LEU A 1 113 ? -1.743 -15.455 -10.123 1.00 85.06 113 LEU A O 1
ATOM 905 N N . GLU A 1 114 ? -2.235 -13.762 -11.524 1.00 83.12 114 GLU A N 1
ATOM 906 C CA . GLU A 1 114 ? -3.577 -14.256 -11.869 1.00 83.12 114 GLU A CA 1
ATOM 907 C C . GLU A 1 114 ? -3.532 -15.566 -12.658 1.00 83.12 114 GLU A C 1
ATOM 909 O O . GLU A 1 114 ? -4.318 -16.476 -12.392 1.00 83.12 114 GLU A O 1
ATOM 914 N N . ALA A 1 115 ? -2.574 -15.713 -13.576 1.00 82.12 115 ALA A N 1
ATOM 915 C CA . ALA A 1 115 ? -2.389 -16.956 -14.318 1.00 82.12 115 ALA A CA 1
ATOM 916 C C . ALA A 1 115 ? -1.855 -18.109 -13.444 1.00 82.12 115 ALA A C 1
ATOM 918 O O . ALA A 1 115 ? -1.814 -19.255 -13.898 1.00 82.12 115 ALA A O 1
ATOM 919 N N . GLY A 1 116 ? -1.410 -17.832 -12.210 1.00 76.12 116 GLY A N 1
ATOM 920 C CA . GLY A 1 116 ? -0.734 -18.808 -11.354 1.00 76.12 116 GLY A CA 1
ATOM 921 C C . GLY A 1 116 ? 0.585 -19.304 -11.954 1.00 76.12 116 GLY A C 1
ATOM 922 O O . GLY A 1 116 ? 1.037 -20.411 -11.650 1.00 76.12 116 GLY A O 1
ATOM 923 N N . GLN A 1 117 ? 1.189 -18.513 -12.842 1.00 73.81 117 GLN A N 1
ATOM 924 C CA . GLN A 1 117 ? 2.390 -18.879 -13.579 1.00 73.81 117 GLN A CA 1
ATOM 925 C C . GLN A 1 117 ? 3.615 -18.213 -12.959 1.00 73.81 117 GLN A C 1
ATOM 927 O O . GLN A 1 117 ? 3.611 -17.039 -12.599 1.00 73.81 117 GLN A O 1
ATOM 932 N N . GLY A 1 118 ? 4.701 -18.976 -12.828 1.00 70.19 118 GLY A N 1
ATOM 933 C CA . GLY A 1 118 ? 5.978 -18.406 -12.413 1.00 70.19 118 GLY A CA 1
ATOM 934 C C . GLY A 1 118 ? 6.512 -17.458 -13.488 1.00 70.19 118 GLY A C 1
ATOM 935 O O . GLY A 1 118 ? 6.586 -17.833 -14.653 1.00 70.19 118 GLY A O 1
ATOM 936 N N . TYR A 1 119 ? 6.965 -16.268 -13.091 1.00 76.00 119 TYR A N 1
ATOM 937 C CA . TYR A 1 119 ? 7.581 -15.254 -13.966 1.00 76.00 119 TYR A CA 1
ATOM 938 C C . TYR A 1 119 ? 9.016 -15.608 -14.426 1.00 76.00 119 TYR A C 1
ATOM 940 O O . TYR A 1 119 ? 9.746 -14.753 -14.931 1.00 76.00 119 TYR A O 1
ATOM 948 N N . GLY A 1 120 ? 9.450 -16.856 -14.214 1.00 78.31 120 GLY A N 1
ATOM 949 C CA . GLY A 1 120 ? 10.740 -17.385 -14.657 1.00 78.31 120 GLY A CA 1
ATOM 950 C C . GLY A 1 120 ? 11.947 -16.549 -14.215 1.00 78.31 120 GLY A C 1
ATOM 951 O O . GLY A 1 120 ? 12.071 -16.157 -13.056 1.00 78.31 120 GLY A O 1
ATOM 952 N N . PHE A 1 121 ? 12.856 -16.296 -15.160 1.00 82.19 121 PHE A N 1
ATOM 953 C CA . PHE A 1 121 ? 14.063 -15.487 -14.948 1.00 82.19 121 PHE A CA 1
ATOM 954 C C . PHE A 1 121 ? 13.859 -13.997 -15.249 1.00 82.19 121 PHE A C 1
ATOM 956 O O . PHE A 1 121 ? 14.788 -13.207 -15.070 1.00 82.19 121 PHE A O 1
ATOM 963 N N . ASP A 1 122 ? 12.667 -13.587 -15.689 1.00 86.38 122 ASP A N 1
ATOM 964 C CA . ASP A 1 122 ? 12.441 -12.222 -16.168 1.00 86.38 122 ASP A CA 1
ATOM 965 C C . ASP A 1 122 ? 12.631 -11.175 -15.066 1.00 86.38 122 ASP A C 1
ATOM 967 O O . ASP A 1 122 ? 13.129 -10.081 -15.343 1.00 86.38 122 ASP A O 1
ATOM 971 N N . LEU A 1 123 ? 12.350 -11.551 -13.812 1.00 90.62 123 LEU A N 1
ATOM 972 C CA . LEU A 1 123 ? 12.471 -10.698 -12.625 1.00 90.62 123 LEU A CA 1
ATOM 973 C C . LEU A 1 123 ? 13.673 -11.037 -11.732 1.00 90.62 123 LEU A C 1
ATOM 975 O O . LEU A 1 123 ? 13.714 -10.625 -10.576 1.00 90.62 123 LEU A O 1
ATOM 979 N N . VAL A 1 124 ? 14.683 -11.749 -12.248 1.00 92.25 124 VAL A N 1
ATOM 980 C CA . VAL A 1 124 ? 15.864 -12.150 -11.456 1.00 92.25 124 VAL A CA 1
ATOM 981 C C . VAL A 1 124 ? 16.564 -10.964 -10.775 1.00 92.25 124 VAL A C 1
ATOM 983 O O . VAL A 1 124 ? 17.035 -11.087 -9.645 1.00 92.25 124 VAL A O 1
ATOM 986 N N . VAL A 1 125 ? 16.599 -9.799 -11.432 1.00 93.50 125 VAL A N 1
ATOM 987 C CA . VAL A 1 125 ? 17.195 -8.574 -10.877 1.00 93.50 125 VAL A CA 1
ATOM 988 C C . VAL A 1 125 ? 16.362 -8.042 -9.710 1.00 93.50 125 VAL A C 1
ATOM 990 O O . VAL A 1 125 ? 16.920 -7.748 -8.653 1.00 93.50 125 VAL A O 1
ATOM 993 N N . LEU A 1 126 ? 15.034 -7.979 -9.858 1.00 95.12 126 LEU A N 1
ATOM 994 C CA . LEU A 1 126 ? 14.121 -7.558 -8.792 1.00 95.12 126 LEU A CA 1
ATOM 995 C C . LEU A 1 126 ? 14.206 -8.499 -7.581 1.00 95.12 126 LEU A C 1
ATOM 997 O O . LEU A 1 126 ? 14.336 -8.034 -6.448 1.00 95.12 126 LEU A O 1
ATOM 1001 N N . ASP A 1 127 ? 14.212 -9.808 -7.825 1.00 95.12 127 ASP A N 1
ATOM 1002 C CA . ASP A 1 127 ? 14.349 -10.837 -6.793 1.00 95.12 127 ASP A CA 1
ATOM 1003 C C . ASP A 1 127 ? 15.685 -10.710 -6.048 1.00 95.12 127 ASP A C 1
ATOM 1005 O O . ASP A 1 127 ? 15.722 -10.725 -4.816 1.00 95.12 127 ASP A O 1
ATOM 1009 N N . SER A 1 128 ? 16.781 -10.505 -6.784 1.00 96.00 128 SER A N 1
ATOM 1010 C CA . SER A 1 128 ? 18.111 -10.279 -6.209 1.00 96.00 128 SER A CA 1
ATOM 1011 C C . SER A 1 128 ? 18.165 -9.011 -5.353 1.00 96.00 128 SER A C 1
ATOM 1013 O O . SER A 1 128 ? 18.770 -9.004 -4.276 1.00 96.00 128 SER A O 1
ATOM 1015 N N . ILE A 1 129 ? 17.510 -7.932 -5.796 1.00 96.00 129 ILE A N 1
ATOM 1016 C CA . ILE A 1 129 ? 17.378 -6.708 -5.007 1.00 96.00 129 ILE A CA 1
ATOM 1017 C C . ILE A 1 129 ? 16.610 -7.006 -3.720 1.00 96.00 129 ILE A C 1
ATOM 1019 O O . ILE A 1 129 ? 17.126 -6.682 -2.649 1.00 96.00 129 ILE A O 1
ATOM 1023 N N . CYS A 1 130 ? 15.435 -7.636 -3.813 1.00 96.44 130 CYS A N 1
ATOM 1024 C CA . CYS A 1 130 ? 14.606 -7.979 -2.659 1.00 96.44 130 CYS A CA 1
ATOM 1025 C C . CYS A 1 130 ? 15.400 -8.782 -1.628 1.00 96.44 130 CYS A C 1
ATOM 1027 O O . CYS A 1 130 ? 15.434 -8.396 -0.462 1.00 96.44 130 CYS A O 1
ATOM 1029 N N . ASP A 1 131 ? 16.122 -9.819 -2.054 1.00 96.19 131 ASP A N 1
ATOM 1030 C CA . ASP A 1 131 ? 16.960 -10.625 -1.165 1.00 96.19 131 ASP A CA 1
ATOM 1031 C C . ASP A 1 131 ? 18.053 -9.789 -0.487 1.00 96.19 131 ASP A C 1
ATOM 1033 O O . ASP A 1 131 ? 18.250 -9.865 0.729 1.00 96.19 131 ASP A O 1
ATOM 1037 N N . ARG A 1 132 ? 18.750 -8.944 -1.260 1.00 96.06 132 ARG A N 1
ATOM 1038 C CA . ARG A 1 132 ? 19.848 -8.102 -0.764 1.00 96.06 132 ARG A CA 1
ATOM 1039 C C . ARG A 1 132 ? 19.388 -7.124 0.315 1.00 96.06 132 ARG A C 1
ATOM 1041 O O . ARG A 1 132 ? 20.129 -6.882 1.271 1.00 96.06 132 ARG A O 1
ATOM 1048 N N . ILE A 1 133 ? 18.191 -6.558 0.172 1.00 95.44 133 ILE A N 1
ATOM 1049 C CA . ILE A 1 133 ? 17.590 -5.672 1.181 1.00 95.44 133 ILE A CA 1
ATOM 1050 C C . ILE A 1 133 ? 16.593 -6.384 2.102 1.00 95.44 133 ILE A C 1
ATOM 1052 O O . ILE A 1 133 ? 15.930 -5.724 2.889 1.00 95.44 133 ILE A O 1
ATOM 1056 N N . ARG A 1 134 ? 16.553 -7.725 2.090 1.00 95.94 134 ARG A N 1
ATOM 1057 C CA . ARG A 1 134 ? 15.732 -8.570 2.978 1.00 95.94 134 ARG A CA 1
ATOM 1058 C C . ARG A 1 134 ? 14.228 -8.277 2.913 1.00 95.94 134 ARG A C 1
ATOM 1060 O O . ARG A 1 134 ? 13.521 -8.400 3.914 1.00 95.94 134 ARG A O 1
ATOM 1067 N N . LEU A 1 135 ? 13.737 -7.912 1.734 1.00 95.75 135 LEU A N 1
ATOM 1068 C CA . LEU A 1 135 ? 12.311 -7.781 1.465 1.00 95.75 135 LEU A CA 1
ATOM 1069 C C . LEU A 1 135 ? 11.707 -9.129 1.076 1.00 95.75 135 LEU A C 1
ATOM 1071 O O . LEU A 1 135 ? 12.319 -9.937 0.380 1.00 95.75 135 LEU A O 1
ATOM 1075 N N . GLN A 1 136 ? 10.472 -9.358 1.510 1.00 94.62 136 GLN A N 1
ATOM 1076 C CA . GLN A 1 136 ? 9.708 -10.526 1.102 1.00 94.62 136 GLN A CA 1
ATOM 1077 C C . GLN A 1 136 ? 9.194 -10.322 -0.329 1.00 94.62 136 GLN A C 1
ATOM 1079 O O . GLN A 1 136 ? 8.363 -9.447 -0.568 1.00 94.62 136 GLN A O 1
ATOM 1084 N N . ARG A 1 137 ? 9.681 -11.143 -1.270 1.00 93.50 137 ARG A N 1
ATOM 1085 C CA . ARG A 1 137 ? 9.368 -11.029 -2.707 1.00 93.50 137 ARG A CA 1
ATOM 1086 C C . ARG A 1 137 ? 7.866 -11.017 -2.981 1.00 93.50 137 ARG A C 1
ATOM 1088 O O . ARG A 1 137 ? 7.390 -10.142 -3.688 1.00 93.50 137 ARG A O 1
ATOM 1095 N N . SER A 1 138 ? 7.108 -11.922 -2.351 1.00 91.88 138 SER A N 1
ATOM 1096 C CA . SER A 1 138 ? 5.650 -12.004 -2.530 1.00 91.88 138 SER A CA 1
ATOM 1097 C C . SER A 1 138 ? 4.944 -10.688 -2.196 1.00 91.88 138 SER A C 1
ATOM 1099 O O . SER A 1 138 ? 4.098 -10.244 -2.959 1.00 91.88 138 SER A O 1
ATOM 1101 N N . THR A 1 139 ? 5.335 -10.036 -1.099 1.00 92.62 139 THR A N 1
ATOM 1102 C CA . THR A 1 139 ? 4.763 -8.758 -0.657 1.00 92.62 139 THR A CA 1
ATOM 1103 C C . THR A 1 139 ? 5.114 -7.629 -1.623 1.00 92.62 139 THR A C 1
ATOM 1105 O O . THR A 1 139 ? 4.258 -6.827 -1.985 1.00 92.62 139 THR A O 1
ATOM 1108 N N . VAL A 1 140 ? 6.371 -7.569 -2.076 1.00 95.06 140 VAL A N 1
ATOM 1109 C CA . VAL A 1 140 ? 6.804 -6.564 -3.061 1.00 95.06 140 VAL A CA 1
ATOM 1110 C C . VAL A 1 140 ? 6.048 -6.750 -4.376 1.00 95.06 140 VAL A C 1
ATOM 1112 O O . VAL A 1 140 ? 5.577 -5.776 -4.956 1.00 95.06 140 VAL A O 1
ATOM 1115 N N . HIS A 1 141 ? 5.884 -7.994 -4.823 1.00 94.19 141 HIS A N 1
ATOM 1116 C CA . HIS A 1 141 ? 5.175 -8.310 -6.059 1.00 94.19 141 HIS A CA 1
ATOM 1117 C C . HIS A 1 141 ? 3.688 -7.979 -5.961 1.00 94.19 141 HIS A C 1
ATOM 1119 O O . HIS A 1 141 ? 3.149 -7.383 -6.886 1.00 94.19 141 HIS A O 1
ATOM 1125 N N . GLU A 1 142 ? 3.049 -8.281 -4.828 1.00 92.44 142 GLU A N 1
ATOM 1126 C CA . GLU A 1 142 ? 1.667 -7.882 -4.545 1.00 92.44 142 GLU A CA 1
ATOM 1127 C C . GLU A 1 142 ? 1.504 -6.358 -4.630 1.00 92.44 142 GLU A C 1
ATOM 1129 O O . GLU A 1 142 ? 0.555 -5.876 -5.244 1.00 92.44 142 GLU A O 1
ATOM 1134 N N . PHE A 1 143 ? 2.441 -5.583 -4.074 1.00 94.31 143 PHE A N 1
ATOM 1135 C CA . PHE A 1 143 ? 2.379 -4.118 -4.121 1.00 94.31 143 PHE A CA 1
ATOM 1136 C C . PHE A 1 143 ? 2.588 -3.559 -5.521 1.00 94.31 143 PHE A C 1
ATOM 1138 O O . PHE A 1 143 ? 1.860 -2.653 -5.916 1.00 94.31 143 PHE A O 1
ATOM 1145 N N . LEU A 1 144 ? 3.526 -4.111 -6.287 1.00 95.12 144 LEU A N 1
ATOM 1146 C CA . LEU A 1 144 ? 3.743 -3.711 -7.676 1.00 95.12 144 LEU A CA 1
ATOM 1147 C C . LEU A 1 144 ? 2.541 -4.068 -8.559 1.00 95.12 144 LEU A C 1
ATOM 1149 O O . LEU A 1 144 ? 2.092 -3.234 -9.340 1.00 95.12 144 LEU A O 1
ATOM 1153 N N . ALA A 1 145 ? 1.979 -5.268 -8.401 1.00 93.50 145 ALA A N 1
ATOM 1154 C CA . ALA A 1 145 ? 0.779 -5.687 -9.119 1.00 93.50 145 ALA A CA 1
ATOM 1155 C C . ALA A 1 145 ? -0.429 -4.816 -8.755 1.00 93.50 145 ALA A C 1
ATOM 1157 O O . ALA A 1 145 ? -1.147 -4.351 -9.635 1.00 93.50 145 ALA A O 1
ATOM 1158 N N . ARG A 1 146 ? -0.621 -4.535 -7.459 1.00 93.06 146 ARG A N 1
ATOM 1159 C CA . ARG A 1 146 ? -1.647 -3.603 -6.974 1.00 93.06 146 ARG A CA 1
ATOM 1160 C C . ARG A 1 146 ? -1.466 -2.223 -7.587 1.00 93.06 146 ARG A C 1
ATOM 1162 O O . ARG A 1 146 ? -2.439 -1.628 -8.022 1.00 93.06 146 ARG A O 1
ATOM 1169 N N . PHE A 1 147 ? -0.235 -1.725 -7.607 1.00 91.94 147 PHE A N 1
ATOM 1170 C CA . PHE A 1 147 ? 0.072 -0.399 -8.112 1.00 91.94 147 PHE A CA 1
ATOM 1171 C C . PHE A 1 147 ? -0.333 -0.213 -9.570 1.00 91.94 147 PHE A C 1
ATOM 1173 O O . PHE A 1 147 ? -0.777 0.868 -9.927 1.00 91.94 147 PHE A O 1
ATOM 1180 N N . ALA A 1 148 ? -0.195 -1.244 -10.402 1.00 91.56 148 ALA A N 1
ATOM 1181 C CA . ALA A 1 148 ? -0.577 -1.179 -11.808 1.00 91.56 148 ALA A CA 1
ATOM 1182 C C . ALA A 1 148 ? -2.088 -1.303 -12.058 1.00 91.56 148 ALA A C 1
ATOM 1184 O O . ALA A 1 148 ? -2.521 -1.091 -13.189 1.00 91.56 148 ALA A O 1
ATOM 1185 N N . ASP A 1 149 ? -2.875 -1.620 -11.030 1.00 90.25 149 ASP A N 1
ATOM 1186 C CA . ASP A 1 149 ? -4.324 -1.762 -11.107 1.00 90.25 149 ASP A CA 1
ATOM 1187 C C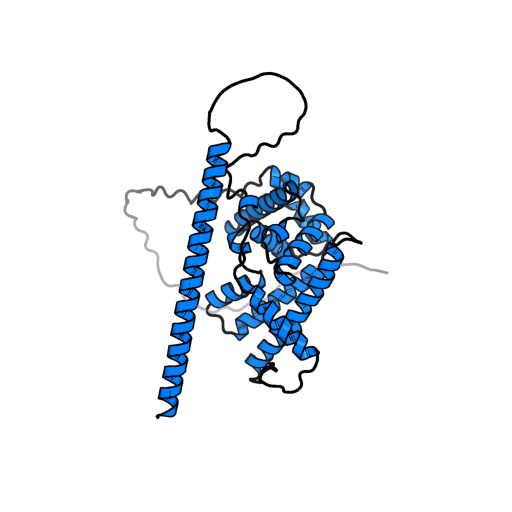 . ASP A 1 149 ? -5.009 -0.535 -10.469 1.00 90.25 149 ASP A C 1
ATOM 1189 O O . ASP A 1 149 ? -5.066 -0.412 -9.238 1.00 90.25 149 ASP A O 1
ATOM 1193 N N . PRO A 1 150 ? -5.556 0.390 -11.282 1.00 88.31 150 PRO A N 1
ATOM 1194 C CA . PRO A 1 150 ? -6.199 1.588 -10.764 1.00 88.31 150 PRO A CA 1
ATOM 1195 C C . PRO A 1 150 ? -7.404 1.289 -9.872 1.00 88.31 150 PRO A C 1
ATOM 1197 O O . PRO A 1 150 ? -7.657 2.058 -8.949 1.00 88.31 150 PRO A O 1
ATOM 1200 N N . GLU A 1 151 ? -8.133 0.196 -10.112 1.00 88.69 151 GLU A N 1
ATOM 1201 C CA . GLU A 1 151 ? -9.286 -0.179 -9.290 1.00 88.69 151 GLU A CA 1
ATOM 1202 C C . GLU A 1 151 ? -8.826 -0.609 -7.898 1.00 88.69 151 GLU A C 1
ATOM 1204 O O . GLU A 1 151 ? -9.369 -0.153 -6.890 1.00 88.69 151 GLU A O 1
ATOM 1209 N N . LYS A 1 152 ? -7.746 -1.395 -7.811 1.00 89.56 152 LYS A N 1
ATOM 1210 C CA . LYS A 1 152 ? -7.154 -1.751 -6.513 1.00 89.56 152 LYS A CA 1
ATOM 1211 C C . LYS A 1 152 ? -6.546 -0.542 -5.800 1.00 89.56 152 LYS A C 1
ATOM 1213 O O . LYS A 1 152 ? -6.545 -0.504 -4.570 1.00 89.56 152 LYS A O 1
ATOM 1218 N N . MET A 1 153 ? -6.063 0.458 -6.535 1.00 89.12 153 MET A N 1
ATOM 1219 C CA . MET A 1 153 ? -5.496 1.688 -5.966 1.00 89.12 153 MET A CA 1
ATOM 1220 C C . MET A 1 153 ? -6.540 2.660 -5.394 1.00 89.12 153 MET A C 1
ATOM 1222 O O . MET A 1 153 ? -6.166 3.579 -4.658 1.00 89.12 153 MET A O 1
ATOM 1226 N N . LYS A 1 154 ? -7.837 2.451 -5.663 1.00 89.12 154 LYS A N 1
ATOM 1227 C CA . LYS A 1 154 ? -8.926 3.238 -5.057 1.00 89.12 154 LYS A CA 1
ATOM 1228 C C . LYS A 1 154 ? -9.024 3.052 -3.550 1.00 89.12 154 LYS A C 1
ATOM 1230 O O . LYS A 1 154 ? -9.483 3.945 -2.852 1.00 89.12 154 LYS A O 1
ATOM 1235 N N . TYR A 1 155 ? -8.584 1.918 -3.026 1.00 91.12 155 TYR A N 1
ATOM 1236 C CA . TYR A 1 155 ? -8.627 1.642 -1.595 1.00 91.12 155 TYR A CA 1
ATOM 1237 C C . TYR A 1 155 ? -7.216 1.597 -1.021 1.00 91.12 155 TYR A C 1
ATOM 1239 O O . TYR A 1 155 ? -6.246 1.360 -1.743 1.00 91.12 155 TYR A O 1
ATOM 1247 N N . SER A 1 156 ? -7.082 1.808 0.289 1.00 92.38 156 SER A N 1
ATOM 1248 C CA . SER A 1 156 ? -5.809 1.540 0.962 1.00 92.38 156 SER A CA 1
ATOM 1249 C C . SER A 1 156 ? -5.528 0.044 1.075 1.00 92.38 156 SER A C 1
ATOM 1251 O O . SER A 1 156 ? -6.456 -0.766 0.998 1.00 92.38 156 SER A O 1
ATOM 1253 N N . ILE A 1 157 ? -4.274 -0.353 1.320 1.00 93.31 157 ILE A N 1
ATOM 1254 C CA . ILE A 1 157 ? -3.943 -1.767 1.581 1.00 93.31 157 ILE A CA 1
ATOM 1255 C C . ILE A 1 157 ? -4.756 -2.291 2.773 1.00 93.31 157 ILE A C 1
ATOM 1257 O O . ILE A 1 157 ? -5.294 -3.401 2.733 1.00 93.31 157 ILE A O 1
ATOM 1261 N N . LEU A 1 158 ? -4.894 -1.480 3.826 1.00 93.06 158 LEU A N 1
ATOM 1262 C CA . LEU A 1 158 ? -5.681 -1.840 5.006 1.00 93.06 158 LEU A CA 1
ATOM 1263 C C . LEU A 1 158 ? -7.178 -1.928 4.689 1.00 93.06 158 LEU A C 1
ATOM 1265 O O . LEU A 1 158 ? -7.838 -2.835 5.187 1.00 93.06 158 LEU A O 1
ATOM 1269 N N . ALA A 1 159 ? -7.705 -1.039 3.847 1.00 92.81 159 ALA A N 1
ATOM 1270 C CA . ALA A 1 159 ? -9.105 -1.059 3.434 1.00 92.81 159 ALA A CA 1
ATOM 1271 C C . ALA A 1 159 ? -9.445 -2.270 2.574 1.00 92.81 159 ALA A C 1
ATOM 1273 O O . ALA A 1 159 ? -10.423 -2.957 2.850 1.00 92.81 159 ALA A O 1
ATOM 1274 N N . SER A 1 160 ? -8.600 -2.604 1.596 1.00 92.88 160 SER A N 1
ATOM 1275 C CA . SER A 1 160 ? -8.762 -3.844 0.835 1.00 92.88 160 SER A CA 1
ATOM 1276 C C . SER A 1 160 ? -8.701 -5.067 1.749 1.00 92.88 160 SER A C 1
ATOM 1278 O O . SER A 1 160 ? -9.507 -5.973 1.599 1.00 92.88 160 SER A O 1
ATOM 1280 N N . THR A 1 161 ? -7.810 -5.068 2.747 1.00 92.62 161 THR A N 1
ATOM 1281 C CA . THR A 1 161 ? -7.724 -6.161 3.730 1.00 92.62 161 THR A CA 1
ATOM 1282 C C . THR A 1 161 ? -9.025 -6.313 4.529 1.00 92.62 161 THR A C 1
ATOM 1284 O O . THR A 1 161 ? -9.479 -7.434 4.757 1.00 92.62 161 THR A O 1
ATOM 1287 N N . VAL A 1 162 ? -9.644 -5.198 4.937 1.00 91.62 162 VAL A N 1
ATOM 1288 C CA . VAL A 1 162 ? -10.952 -5.195 5.613 1.00 91.62 162 VAL A CA 1
ATOM 1289 C C . VAL A 1 162 ? -12.037 -5.739 4.689 1.00 91.62 162 VAL A C 1
ATOM 1291 O O . VAL A 1 162 ? -12.767 -6.638 5.093 1.00 91.62 162 VAL A O 1
ATOM 1294 N N . GLN A 1 163 ? -12.120 -5.233 3.457 1.00 91.25 163 GLN A N 1
ATOM 1295 C CA . GLN A 1 163 ? -13.142 -5.632 2.487 1.00 91.25 163 GLN A CA 1
ATOM 1296 C C . GLN A 1 163 ? -13.053 -7.122 2.145 1.00 91.25 163 GLN A C 1
ATOM 1298 O O . GLN A 1 163 ? -14.066 -7.811 2.201 1.00 91.25 163 GLN A O 1
ATOM 1303 N N . THR A 1 164 ? -11.854 -7.645 1.870 1.00 89.94 164 THR A N 1
ATOM 1304 C CA . THR A 1 164 ? -11.654 -9.078 1.603 1.00 89.94 164 THR A CA 1
ATOM 1305 C C . THR A 1 164 ? -12.048 -9.927 2.810 1.00 89.94 164 THR A C 1
ATOM 1307 O O . THR A 1 164 ? -12.783 -10.895 2.666 1.00 89.94 164 THR A O 1
ATOM 1310 N N . ALA A 1 165 ? -11.642 -9.539 4.023 1.00 87.88 165 ALA A N 1
ATOM 1311 C CA . ALA A 1 165 ? -12.023 -10.287 5.219 1.00 87.88 165 ALA A CA 1
ATOM 1312 C C . ALA A 1 165 ? -13.542 -10.249 5.479 1.00 87.88 165 ALA A C 1
ATOM 1314 O O . ALA A 1 165 ? -14.105 -11.227 5.962 1.00 87.88 165 ALA A O 1
ATOM 1315 N N . GLN A 1 166 ? -14.212 -9.139 5.159 1.00 87.19 166 GLN A N 1
ATOM 1316 C CA . GLN A 1 166 ? -15.667 -9.012 5.280 1.00 87.19 166 GLN A CA 1
ATOM 1317 C C . GLN A 1 166 ? -16.423 -9.834 4.232 1.00 87.19 166 GLN A C 1
ATOM 1319 O O . GLN A 1 166 ? -17.465 -10.389 4.558 1.00 87.19 166 GLN A O 1
ATOM 1324 N N . GLN A 1 167 ? -15.900 -9.942 3.007 1.00 87.81 167 GLN A N 1
ATOM 1325 C CA . GLN A 1 167 ? -16.467 -10.803 1.962 1.00 87.81 167 GLN A CA 1
ATOM 1326 C C . GLN A 1 167 ? -16.438 -12.289 2.349 1.00 87.81 167 GLN A C 1
ATOM 1328 O O . GLN A 1 167 ? -17.310 -13.042 1.930 1.00 87.81 167 GLN A O 1
ATOM 1333 N N . ASP A 1 168 ? -15.490 -12.690 3.197 1.00 86.88 168 ASP A N 1
ATOM 1334 C CA . ASP A 1 168 ? -15.374 -14.052 3.728 1.00 86.88 168 ASP A CA 1
ATOM 1335 C C . ASP A 1 168 ? -16.281 -14.322 4.954 1.00 86.88 168 ASP A C 1
ATOM 1337 O O . ASP A 1 168 ? -16.031 -15.274 5.703 1.00 86.88 168 ASP A O 1
ATOM 1341 N N . ASP A 1 169 ? -17.276 -13.462 5.224 1.00 82.38 169 ASP A N 1
ATOM 1342 C CA . ASP A 1 169 ? -18.144 -13.492 6.417 1.00 82.38 169 ASP A CA 1
ATOM 1343 C C . ASP A 1 169 ? -17.351 -13.653 7.733 1.00 82.38 169 ASP A C 1
ATOM 1345 O O . ASP A 1 169 ? -17.762 -14.315 8.695 1.00 82.38 169 ASP A O 1
ATOM 1349 N N . ALA A 1 170 ? -16.153 -13.062 7.791 1.00 87.50 170 ALA A N 1
ATOM 1350 C CA . ALA A 1 170 ? -15.293 -13.175 8.955 1.00 87.50 170 ALA A CA 1
ATOM 1351 C C . ALA A 1 170 ? -15.890 -12.432 10.158 1.00 87.50 170 ALA A C 1
ATOM 1353 O O . ALA A 1 170 ? -16.384 -11.309 10.057 1.00 87.50 170 ALA A O 1
ATOM 1354 N N . SER A 1 171 ? -15.757 -13.025 11.347 1.00 92.00 171 SER A N 1
ATOM 1355 C CA . SER A 1 171 ? -16.093 -12.332 12.591 1.00 92.00 171 SER A CA 1
ATOM 1356 C C . SER A 1 171 ? -15.257 -11.058 12.753 1.00 92.00 171 SER A C 1
ATOM 1358 O O . SER A 1 171 ? -14.103 -11.001 12.323 1.00 92.00 171 SER A O 1
ATOM 1360 N N . THR A 1 172 ? -15.790 -10.055 13.457 1.00 90.81 172 THR A N 1
ATOM 1361 C CA . THR A 1 172 ? -15.072 -8.799 13.748 1.00 90.81 172 THR A CA 1
ATOM 1362 C C . THR A 1 172 ? -13.679 -9.045 14.326 1.00 90.81 172 THR A C 1
ATOM 1364 O O . THR A 1 172 ? -12.725 -8.361 13.966 1.00 90.81 172 THR A O 1
ATOM 1367 N N . LEU A 1 173 ? -13.539 -10.050 15.197 1.00 92.62 173 LEU A N 1
ATOM 1368 C CA . LEU A 1 173 ? -12.245 -10.415 15.764 1.00 92.62 173 LEU A CA 1
ATOM 1369 C C . LEU A 1 173 ? -11.276 -10.931 14.693 1.00 92.62 173 LEU A C 1
ATOM 1371 O O . LEU A 1 173 ? -10.133 -10.488 14.658 1.00 92.62 173 LEU A O 1
ATOM 1375 N N . LYS A 1 174 ? -11.740 -11.812 13.799 1.00 93.88 174 LYS A N 1
ATOM 1376 C CA . LYS A 1 174 ? -10.929 -12.337 12.695 1.00 93.88 174 LYS A CA 1
ATOM 1377 C C . LYS A 1 174 ? -10.511 -11.218 11.738 1.00 93.88 174 LYS A C 1
ATOM 1379 O O . LYS A 1 174 ? -9.348 -11.168 11.359 1.00 93.88 174 LYS A O 1
ATOM 1384 N N . VAL A 1 175 ? -11.410 -10.283 11.418 1.00 93.94 175 VAL A N 1
ATOM 1385 C CA . VAL A 1 175 ? -11.086 -9.086 10.620 1.00 93.94 175 VAL A CA 1
ATOM 1386 C C . VAL A 1 175 ? -9.968 -8.274 11.287 1.00 93.94 175 VAL A C 1
ATOM 1388 O O . VAL A 1 175 ? -8.972 -7.948 10.644 1.00 93.94 175 VAL A O 1
ATOM 1391 N N . LEU A 1 176 ? -10.081 -7.992 12.589 1.00 94.12 176 LEU A N 1
ATOM 1392 C CA . LEU A 1 176 ? -9.063 -7.241 13.330 1.00 94.12 176 LEU A CA 1
ATOM 1393 C C . LEU A 1 176 ? -7.715 -7.977 13.419 1.00 94.12 176 LEU A C 1
ATOM 1395 O O . LEU A 1 176 ? -6.672 -7.342 13.261 1.00 94.12 176 LEU A O 1
ATOM 1399 N N . ASP A 1 177 ? -7.723 -9.295 13.629 1.00 94.38 177 ASP A N 1
ATOM 1400 C CA . ASP A 1 177 ? -6.508 -10.121 13.652 1.00 94.38 177 ASP A CA 1
ATOM 1401 C C . ASP A 1 177 ? -5.818 -10.141 12.267 1.00 94.38 177 ASP A C 1
ATOM 1403 O O . ASP A 1 177 ? -4.588 -10.035 12.178 1.00 94.38 177 ASP A O 1
ATOM 1407 N N . THR A 1 178 ? -6.587 -10.184 11.170 1.00 94.94 178 THR A N 1
ATOM 1408 C CA . THR A 1 178 ? -6.056 -10.051 9.800 1.00 94.94 178 THR A CA 1
ATOM 1409 C C . THR A 1 178 ? -5.407 -8.682 9.584 1.00 94.94 178 THR A C 1
ATOM 1411 O O . THR A 1 178 ? -4.293 -8.599 9.064 1.00 94.94 178 THR A O 1
ATOM 1414 N N . ILE A 1 179 ? -6.044 -7.599 10.039 1.00 95.12 179 ILE A N 1
ATOM 1415 C CA . ILE A 1 179 ? -5.482 -6.241 9.938 1.00 95.12 179 ILE A CA 1
ATOM 1416 C C . ILE A 1 179 ? -4.204 -6.118 10.767 1.00 95.12 179 ILE A C 1
ATOM 1418 O O . ILE A 1 179 ? -3.224 -5.540 10.297 1.00 95.12 179 ILE A O 1
ATOM 1422 N N . GLN A 1 180 ? -4.176 -6.676 11.980 1.00 95.81 180 GLN A N 1
ATOM 1423 C CA . GLN A 1 180 ? -2.972 -6.672 12.809 1.00 95.81 180 GLN A CA 1
ATOM 1424 C C . GLN A 1 180 ? -1.821 -7.429 12.134 1.00 95.81 180 GLN A C 1
ATOM 1426 O O . GLN A 1 180 ? -0.682 -6.955 12.141 1.00 95.81 180 GLN A O 1
ATOM 1431 N N . SER A 1 181 ? -2.123 -8.558 11.494 1.00 95.75 181 SER A N 1
ATOM 1432 C CA . SER A 1 181 ? -1.150 -9.330 10.716 1.00 95.75 181 SER A CA 1
ATOM 1433 C C . SER A 1 181 ? -0.617 -8.521 9.528 1.00 95.75 181 SER A C 1
ATOM 1435 O O . SER A 1 181 ? 0.599 -8.455 9.333 1.00 95.75 181 SER A O 1
ATOM 1437 N N . LYS A 1 182 ? -1.492 -7.814 8.795 1.00 95.38 182 LYS A N 1
ATOM 1438 C CA . LYS A 1 182 ? -1.080 -6.945 7.679 1.00 95.38 182 LYS A CA 1
ATOM 1439 C C . LYS A 1 182 ? -0.242 -5.752 8.147 1.00 95.38 182 LYS A C 1
ATOM 1441 O O . LYS A 1 182 ? 0.775 -5.445 7.535 1.00 95.38 182 LYS A O 1
ATOM 1446 N N . LEU A 1 183 ? -0.589 -5.112 9.267 1.00 96.12 183 LEU A N 1
ATOM 1447 C CA . LEU A 1 183 ? 0.234 -4.051 9.870 1.00 96.12 183 LEU A CA 1
ATOM 1448 C C . LEU A 1 183 ? 1.618 -4.564 10.290 1.00 96.12 183 LEU A C 1
ATOM 1450 O O . LEU A 1 183 ? 2.608 -3.848 10.143 1.00 96.12 183 LEU A O 1
ATOM 1454 N N . HIS A 1 184 ? 1.710 -5.798 10.792 1.00 96.25 184 HIS A N 1
ATOM 1455 C CA . HIS A 1 184 ? 2.994 -6.412 11.123 1.00 96.25 184 HIS A CA 1
ATOM 1456 C C . HIS A 1 184 ? 3.848 -6.669 9.872 1.00 96.25 184 HIS A C 1
ATOM 1458 O O . HIS A 1 184 ? 5.041 -6.358 9.875 1.00 96.25 184 HIS A O 1
ATOM 1464 N N . GLU A 1 185 ? 3.240 -7.172 8.795 1.00 95.25 185 GLU A N 1
ATOM 1465 C CA . GLU A 1 185 ? 3.894 -7.351 7.494 1.00 95.25 185 GLU A CA 1
ATOM 1466 C C . GLU A 1 185 ? 4.421 -6.015 6.946 1.00 95.25 185 GLU A C 1
ATOM 1468 O O . GLU A 1 185 ? 5.600 -5.908 6.599 1.00 95.25 185 GLU A O 1
ATOM 1473 N N . LEU A 1 186 ? 3.584 -4.972 6.960 1.00 96.19 186 LEU A N 1
ATOM 1474 C CA . LEU A 1 186 ? 3.953 -3.619 6.539 1.00 96.19 186 LEU A CA 1
ATOM 1475 C C . LEU A 1 186 ? 5.096 -3.048 7.380 1.00 96.19 186 LEU A C 1
ATOM 1477 O O . LEU A 1 186 ? 6.032 -2.467 6.832 1.00 96.19 186 LEU A O 1
ATOM 1481 N N . ASN A 1 187 ? 5.066 -3.244 8.700 1.00 95.94 187 ASN A N 1
ATOM 1482 C CA . ASN A 1 187 ? 6.146 -2.808 9.578 1.00 95.94 187 ASN A CA 1
ATOM 1483 C C . ASN A 1 187 ? 7.458 -3.537 9.254 1.00 95.94 187 ASN A C 1
ATOM 1485 O O . ASN A 1 187 ? 8.504 -2.903 9.141 1.00 95.94 187 ASN A O 1
ATOM 1489 N N . LYS A 1 188 ? 7.411 -4.862 9.061 1.00 95.75 188 LYS A N 1
ATOM 1490 C CA . LYS A 1 188 ? 8.587 -5.660 8.687 1.00 95.75 188 LYS A CA 1
ATOM 1491 C C . LYS A 1 188 ? 9.176 -5.180 7.362 1.00 95.75 188 LYS A C 1
ATOM 1493 O O . LYS A 1 188 ? 10.391 -5.015 7.267 1.00 95.75 188 LYS A O 1
ATOM 1498 N N . LEU A 1 189 ? 8.338 -4.911 6.365 1.00 96.12 189 LEU A N 1
ATOM 1499 C CA . LEU A 1 189 ? 8.781 -4.342 5.097 1.00 96.12 189 LEU A CA 1
ATOM 1500 C C . LEU A 1 189 ? 9.422 -2.964 5.315 1.00 96.12 189 LEU A C 1
ATOM 1502 O O . LEU A 1 189 ? 10.582 -2.782 4.952 1.00 96.12 189 LEU A O 1
ATOM 1506 N N . ALA A 1 190 ? 8.739 -2.042 6.002 1.00 96.69 190 ALA A N 1
ATOM 1507 C CA . ALA A 1 190 ? 9.234 -0.689 6.260 1.00 96.69 190 ALA A CA 1
ATOM 1508 C C . ALA A 1 190 ? 10.575 -0.675 7.016 1.00 96.69 190 ALA A C 1
ATOM 1510 O O . ALA A 1 190 ? 11.445 0.132 6.710 1.00 96.69 190 ALA A O 1
ATOM 1511 N N . THR A 1 191 ? 10.802 -1.581 7.971 1.00 96.44 191 THR A N 1
ATOM 1512 C CA . THR A 1 191 ? 12.088 -1.653 8.698 1.00 96.44 191 THR A CA 1
ATOM 1513 C C . THR A 1 191 ? 13.283 -2.054 7.830 1.00 96.44 191 THR A C 1
ATOM 1515 O O . THR A 1 191 ? 14.422 -1.79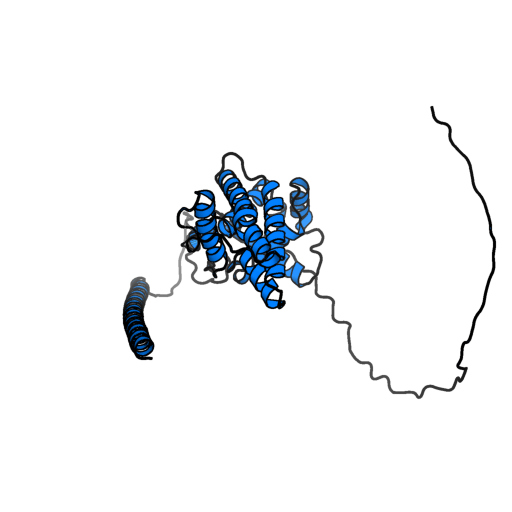4 8.210 1.00 96.44 191 THR A O 1
ATOM 1518 N N . ASN A 1 192 ? 13.042 -2.685 6.679 1.00 96.81 192 ASN A N 1
ATOM 1519 C CA . ASN A 1 192 ? 14.089 -3.160 5.776 1.00 96.81 192 ASN A CA 1
ATOM 1520 C C . ASN A 1 192 ? 14.305 -2.240 4.561 1.00 96.81 192 ASN A C 1
ATOM 1522 O O . ASN A 1 192 ? 15.288 -2.414 3.836 1.00 96.81 192 ASN A O 1
ATOM 1526 N N . LEU A 1 193 ? 13.426 -1.254 4.344 1.00 96.88 193 LEU A N 1
ATOM 1527 C CA . LEU A 1 193 ? 13.590 -0.263 3.282 1.00 96.88 193 LEU A CA 1
ATOM 1528 C C . LEU A 1 193 ? 14.816 0.612 3.549 1.00 96.88 193 LEU A C 1
ATOM 1530 O O . LEU A 1 193 ? 15.070 1.041 4.674 1.00 96.88 193 LEU A O 1
ATOM 1534 N N . LYS A 1 194 ? 15.573 0.887 2.486 1.00 95.44 194 LYS A N 1
ATOM 1535 C CA . LYS A 1 194 ? 16.775 1.727 2.523 1.00 95.44 194 LYS A CA 1
ATOM 1536 C C . LYS A 1 194 ? 16.654 2.817 1.459 1.00 95.44 194 LYS A C 1
ATOM 1538 O O . LYS A 1 194 ? 17.293 2.705 0.410 1.00 95.44 194 LYS A O 1
ATOM 1543 N N . PRO A 1 195 ? 15.775 3.814 1.674 1.00 94.94 195 PRO A N 1
ATOM 1544 C CA . PRO A 1 195 ? 15.638 4.923 0.748 1.00 94.94 195 PRO A CA 1
ATOM 1545 C C . PRO A 1 195 ? 16.930 5.741 0.689 1.00 94.94 195 PRO A C 1
ATOM 1547 O O . PRO A 1 195 ? 17.863 5.553 1.474 1.00 94.94 195 PRO A O 1
ATOM 1550 N N . GLN A 1 196 ? 16.985 6.662 -0.264 1.00 94.94 196 GLN A N 1
ATOM 1551 C CA . GLN A 1 196 ? 18.109 7.576 -0.404 1.00 94.94 196 GLN A CA 1
ATOM 1552 C C . GLN A 1 196 ? 18.312 8.400 0.880 1.00 94.94 196 GLN A C 1
ATOM 1554 O O . GLN A 1 196 ? 17.378 9.033 1.370 1.00 94.94 196 GLN A O 1
ATOM 1559 N N . GLN A 1 197 ? 19.541 8.410 1.397 1.00 94.88 197 GLN A N 1
ATOM 1560 C CA . GLN A 1 197 ? 19.910 9.193 2.580 1.00 94.88 197 GLN A CA 1
ATOM 1561 C C . GLN A 1 197 ? 19.795 10.695 2.313 1.00 94.88 197 GLN A C 1
ATOM 1563 O O . GLN A 1 197 ? 20.069 11.147 1.197 1.00 94.88 197 GLN A O 1
ATOM 1568 N N . ASN A 1 198 ? 19.453 11.458 3.352 1.00 94.56 198 ASN A N 1
ATOM 1569 C CA . ASN A 1 198 ? 19.278 12.912 3.297 1.00 94.56 198 ASN A CA 1
ATOM 1570 C C . ASN A 1 198 ? 18.242 13.339 2.244 1.00 94.56 198 ASN A C 1
ATOM 1572 O O . ASN A 1 198 ? 18.413 14.343 1.551 1.00 94.56 198 ASN A O 1
ATOM 1576 N N . SER A 1 199 ? 17.186 12.542 2.081 1.00 94.56 199 SER A N 1
ATOM 1577 C CA . SER A 1 199 ? 16.100 12.815 1.142 1.00 94.56 199 SER A CA 1
ATOM 1578 C C . SER A 1 199 ? 14.747 12.801 1.844 1.00 94.56 199 SER A C 1
ATOM 1580 O O . SER A 1 199 ? 14.595 12.230 2.922 1.00 94.56 199 SER A O 1
ATOM 1582 N N . GLN A 1 200 ? 13.731 13.356 1.183 1.00 94.06 200 GLN A N 1
ATOM 1583 C CA . GLN A 1 200 ? 12.350 13.330 1.670 1.00 94.06 200 GLN A CA 1
ATOM 1584 C C . GLN A 1 200 ? 11.840 11.895 1.933 1.00 94.06 200 GLN A C 1
ATOM 1586 O O . GLN A 1 200 ? 11.012 11.683 2.815 1.00 94.06 200 GLN A O 1
ATOM 1591 N N . TYR A 1 201 ? 12.360 10.891 1.216 1.00 95.62 201 TYR A N 1
ATOM 1592 C CA . TYR A 1 201 ? 11.993 9.490 1.428 1.00 95.62 201 TYR A CA 1
ATOM 1593 C C . TYR A 1 201 ? 12.449 8.960 2.799 1.00 95.62 201 TYR A C 1
ATOM 1595 O O . TYR A 1 201 ? 11.809 8.078 3.361 1.00 95.62 201 TYR A O 1
ATOM 1603 N N . GLU A 1 202 ? 13.528 9.490 3.374 1.00 96.38 202 GLU A N 1
ATOM 1604 C CA . GLU A 1 202 ? 13.971 9.104 4.718 1.00 96.38 202 GLU A CA 1
ATOM 1605 C C . GLU A 1 202 ? 13.005 9.626 5.793 1.00 96.38 202 GLU A C 1
ATOM 1607 O O . GLU A 1 202 ? 12.584 8.877 6.678 1.00 96.38 202 GLU A O 1
ATOM 1612 N N . GLU A 1 203 ? 12.563 10.879 5.656 1.00 96.06 203 GLU A N 1
ATOM 1613 C CA . GLU A 1 203 ? 11.547 11.488 6.525 1.00 96.06 203 GLU A CA 1
ATOM 1614 C C . GLU A 1 203 ? 10.205 10.751 6.420 1.00 96.06 203 GLU A C 1
ATOM 1616 O O . GLU A 1 203 ? 9.580 10.414 7.431 1.00 96.06 203 GLU A O 1
ATOM 1621 N N . TRP A 1 204 ? 9.780 10.437 5.194 1.00 96.25 204 TRP A N 1
ATOM 1622 C CA . TRP A 1 204 ? 8.567 9.662 4.939 1.00 96.25 204 TRP A CA 1
ATOM 1623 C C . TRP A 1 204 ? 8.637 8.257 5.519 1.00 96.25 204 TRP A C 1
ATOM 1625 O O . TRP A 1 204 ? 7.646 7.787 6.078 1.00 96.25 204 TRP A O 1
ATOM 1635 N N . LEU A 1 205 ? 9.794 7.596 5.447 1.00 97.44 205 LEU A N 1
ATOM 1636 C CA . LEU A 1 205 ? 9.974 6.285 6.056 1.00 97.44 205 LEU A CA 1
ATOM 1637 C C . LEU A 1 205 ? 9.819 6.347 7.583 1.00 97.44 205 LEU A C 1
ATOM 1639 O O . LEU A 1 205 ? 9.141 5.497 8.165 1.00 97.44 205 LEU A O 1
ATOM 1643 N N . ALA A 1 206 ? 10.390 7.361 8.236 1.00 96.94 206 ALA A N 1
ATOM 1644 C CA . ALA A 1 206 ? 10.237 7.550 9.678 1.00 96.94 206 ALA A CA 1
ATOM 1645 C C . ALA A 1 206 ? 8.770 7.812 10.073 1.00 96.94 206 ALA A C 1
ATOM 1647 O O . ALA A 1 206 ? 8.255 7.221 11.034 1.00 96.94 206 ALA A O 1
ATOM 1648 N N . ALA A 1 207 ? 8.066 8.648 9.303 1.00 96.44 207 ALA A N 1
ATOM 1649 C CA . ALA A 1 207 ? 6.644 8.920 9.499 1.00 96.44 207 ALA A CA 1
ATOM 1650 C C . ALA A 1 207 ? 5.782 7.660 9.293 1.00 96.44 207 ALA A C 1
ATOM 1652 O O . ALA A 1 207 ? 4.907 7.367 10.112 1.00 96.44 207 ALA A O 1
ATOM 1653 N N . LEU A 1 208 ? 6.077 6.876 8.253 1.00 96.62 208 LEU A N 1
ATOM 1654 C CA . LEU A 1 208 ? 5.432 5.601 7.939 1.00 96.62 208 LEU A CA 1
ATOM 1655 C C . LEU A 1 208 ? 5.577 4.593 9.082 1.00 96.62 208 LEU A C 1
ATOM 1657 O O . LEU A 1 208 ? 4.580 4.062 9.573 1.00 96.62 208 LEU A O 1
ATOM 1661 N N . GLN A 1 209 ? 6.802 4.357 9.555 1.00 97.00 209 GLN A N 1
ATOM 1662 C CA . GLN A 1 209 ? 7.066 3.428 10.658 1.00 97.00 209 GLN A CA 1
ATOM 1663 C C . GLN A 1 209 ? 6.337 3.848 11.941 1.00 97.00 209 GLN A C 1
ATOM 1665 O O . GLN A 1 209 ? 5.743 3.015 12.632 1.00 97.00 209 GLN A O 1
ATOM 1670 N N . THR A 1 210 ? 6.338 5.150 12.239 1.00 95.56 210 THR A N 1
ATOM 1671 C CA . THR A 1 210 ? 5.615 5.711 13.386 1.00 95.56 210 THR A CA 1
ATOM 1672 C C . THR A 1 210 ? 4.113 5.472 13.252 1.00 95.56 210 THR A C 1
ATOM 1674 O O . THR A 1 210 ? 3.477 4.993 14.193 1.00 95.56 210 THR A O 1
ATOM 1677 N N . ARG A 1 211 ? 3.548 5.735 12.069 1.00 94.44 211 ARG A N 1
ATOM 1678 C CA . ARG A 1 211 ? 2.120 5.569 11.790 1.00 94.44 211 ARG A CA 1
ATOM 1679 C C . ARG A 1 211 ? 1.669 4.112 11.886 1.00 94.44 211 ARG A C 1
ATOM 1681 O O . ARG A 1 211 ? 0.676 3.842 12.556 1.00 94.44 211 ARG A O 1
ATOM 1688 N N . ILE A 1 212 ? 2.407 3.176 11.284 1.00 95.75 212 ILE A N 1
ATOM 1689 C CA . ILE A 1 212 ? 2.093 1.737 11.337 1.00 95.75 212 ILE A CA 1
ATOM 1690 C C . ILE A 1 212 ? 2.102 1.240 12.787 1.00 95.75 212 ILE A C 1
ATOM 1692 O O . ILE A 1 212 ? 1.167 0.563 13.225 1.00 95.75 212 ILE A O 1
ATOM 1696 N N . ARG A 1 213 ? 3.134 1.609 13.559 1.00 94.75 213 ARG A N 1
ATOM 1697 C CA . ARG A 1 213 ? 3.230 1.261 14.982 1.00 94.75 213 ARG A CA 1
ATOM 1698 C C . ARG A 1 213 ? 2.045 1.823 15.764 1.00 94.75 213 ARG A C 1
ATOM 1700 O O . ARG A 1 213 ? 1.427 1.098 16.543 1.00 94.75 213 ARG A O 1
ATOM 1707 N N . ALA A 1 214 ? 1.707 3.088 15.532 1.00 91.56 214 ALA A N 1
ATOM 1708 C CA . ALA A 1 214 ? 0.591 3.738 16.197 1.00 91.56 214 ALA A CA 1
ATOM 1709 C C . ALA A 1 214 ? -0.743 3.046 15.862 1.00 91.56 214 ALA A C 1
ATOM 1711 O O . ALA A 1 214 ? -1.511 2.755 16.775 1.00 91.56 214 ALA A O 1
ATOM 1712 N N . PHE A 1 215 ? -1.009 2.700 14.595 1.00 93.69 215 PHE A N 1
ATOM 1713 C CA . PHE A 1 215 ? -2.219 1.950 14.231 1.00 93.69 215 PHE A CA 1
ATOM 1714 C C . PHE A 1 215 ? -2.286 0.594 14.933 1.00 93.69 215 PHE A C 1
ATOM 1716 O O . PHE A 1 215 ? -3.336 0.228 15.461 1.00 93.69 215 PHE A O 1
ATOM 1723 N N . SER A 1 216 ? -1.168 -0.129 15.004 1.00 93.69 216 SER A N 1
ATOM 1724 C CA . SER A 1 216 ? -1.121 -1.426 15.683 1.00 93.69 216 SER A CA 1
ATOM 1725 C C . SER A 1 216 ? -1.451 -1.307 17.178 1.00 93.69 216 SER A C 1
ATOM 1727 O O . SER A 1 216 ? -2.299 -2.043 17.681 1.00 93.69 216 SER A O 1
ATOM 1729 N N . HIS A 1 217 ? -0.830 -0.359 17.890 1.00 90.62 217 HIS A N 1
ATOM 1730 C CA . HIS A 1 217 ? -0.915 -0.292 19.356 1.00 90.62 217 HIS A CA 1
ATOM 1731 C C . HIS A 1 217 ? -2.041 0.582 19.906 1.00 90.62 217 HIS A C 1
ATOM 1733 O O . HIS A 1 217 ? -2.520 0.310 21.003 1.00 90.62 217 HIS A O 1
ATOM 1739 N N . LEU A 1 218 ? -2.459 1.619 19.181 1.00 89.50 218 LEU A N 1
ATOM 1740 C CA . LEU A 1 218 ? -3.430 2.604 19.671 1.00 89.50 218 LEU A CA 1
ATOM 1741 C C . LEU A 1 218 ? -4.811 2.461 19.020 1.00 89.50 218 LEU A C 1
ATOM 1743 O O . LEU A 1 218 ? -5.783 2.988 19.553 1.00 89.50 218 LEU A O 1
ATOM 1747 N N . VAL A 1 219 ? -4.916 1.744 17.895 1.00 90.31 219 VAL A N 1
ATOM 1748 C CA . VAL A 1 219 ? -6.194 1.519 17.198 1.00 90.31 219 VAL A CA 1
ATOM 1749 C C . VAL A 1 219 ? -6.577 0.044 17.229 1.00 90.31 219 VAL A C 1
ATOM 1751 O O . VAL A 1 219 ? -7.583 -0.321 17.834 1.00 90.31 219 VAL A O 1
ATOM 1754 N N . ILE A 1 220 ? -5.772 -0.827 16.619 1.00 93.19 220 ILE A N 1
ATOM 1755 C CA . ILE A 1 220 ? -6.151 -2.229 16.405 1.00 93.19 220 ILE A CA 1
ATOM 1756 C C . ILE A 1 220 ? -6.039 -3.060 17.684 1.00 93.19 220 ILE A C 1
ATOM 1758 O O . ILE A 1 220 ? -7.000 -3.735 18.050 1.00 93.19 220 ILE A O 1
ATOM 1762 N N . GLY A 1 221 ? -4.924 -2.969 18.413 1.00 90.94 221 GLY A N 1
ATOM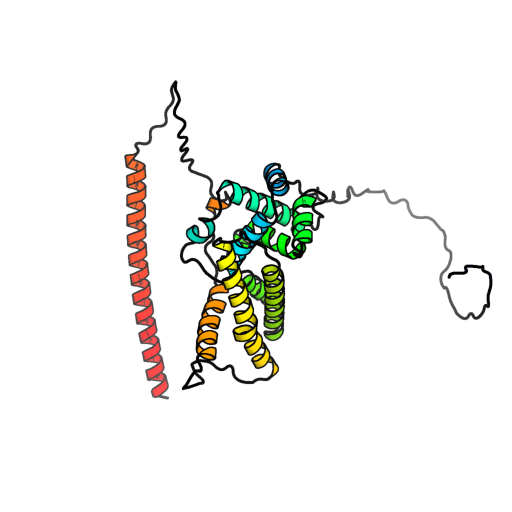 1763 C CA . GLY A 1 221 ? -4.727 -3.688 19.677 1.00 90.94 221 GLY A CA 1
ATOM 1764 C C . GLY A 1 221 ? -5.848 -3.445 20.702 1.00 90.94 221 GLY A C 1
ATOM 1765 O O . GLY A 1 221 ? -6.428 -4.416 21.197 1.00 90.94 221 GLY A O 1
ATOM 1766 N N . PRO A 1 222 ? -6.228 -2.183 20.987 1.00 89.94 222 PRO A N 1
ATOM 1767 C CA . PRO A 1 222 ? -7.348 -1.876 21.873 1.00 89.94 222 PRO A CA 1
ATOM 1768 C C . PRO A 1 222 ? -8.691 -2.422 21.373 1.00 89.94 222 PRO A C 1
ATOM 1770 O O . PRO A 1 222 ? -9.458 -2.955 22.173 1.00 89.94 222 PRO A O 1
ATOM 1773 N N . ARG A 1 223 ? -8.971 -2.361 20.061 1.00 90.81 223 ARG A N 1
ATOM 1774 C CA . ARG A 1 223 ? -10.196 -2.934 19.468 1.00 90.81 223 ARG A CA 1
ATOM 1775 C C . ARG A 1 223 ? -10.250 -4.456 19.634 1.00 90.81 223 ARG A C 1
ATOM 1777 O O . ARG A 1 223 ? -11.290 -4.987 20.013 1.00 90.81 223 ARG A O 1
ATOM 1784 N N . ILE A 1 224 ? -9.132 -5.157 19.440 1.00 92.06 224 ILE A N 1
ATOM 1785 C CA . ILE A 1 224 ? -9.034 -6.606 19.689 1.00 92.06 224 ILE A CA 1
ATOM 1786 C C . ILE A 1 224 ? -9.275 -6.916 21.167 1.00 92.06 224 ILE A C 1
ATOM 1788 O O . ILE A 1 224 ? -10.050 -7.817 21.492 1.00 92.06 224 ILE A O 1
ATOM 1792 N N . ALA A 1 225 ? -8.644 -6.164 22.072 1.00 89.00 225 ALA A N 1
ATOM 1793 C CA . ALA A 1 225 ? -8.825 -6.344 23.508 1.00 89.00 225 ALA A CA 1
ATOM 1794 C C . ALA A 1 225 ? -10.284 -6.114 23.930 1.00 89.00 225 ALA A C 1
ATOM 1796 O O . ALA A 1 225 ? -10.817 -6.910 24.705 1.00 89.00 225 ALA A O 1
ATOM 1797 N N . HIS A 1 226 ? -10.945 -5.087 23.388 1.00 89.56 226 HIS A N 1
ATOM 1798 C CA . HIS A 1 226 ? -12.366 -4.818 23.608 1.00 89.56 226 HIS A CA 1
ATOM 1799 C C . HIS A 1 226 ? -13.234 -6.008 23.189 1.00 89.56 226 HIS A C 1
ATOM 1801 O O . HIS A 1 226 ? -14.004 -6.509 24.002 1.00 89.56 226 HIS A O 1
ATOM 1807 N N . VAL A 1 227 ? -13.054 -6.523 21.969 1.00 90.88 227 VAL A N 1
ATOM 1808 C CA . VAL A 1 227 ? -13.845 -7.657 21.463 1.00 90.88 227 VAL A CA 1
ATOM 1809 C C . VAL A 1 227 ? -13.582 -8.938 22.265 1.00 90.88 227 VAL A C 1
ATOM 1811 O O . VAL A 1 227 ? -14.514 -9.685 22.544 1.00 90.88 227 VAL A O 1
ATOM 1814 N N . ARG A 1 228 ? -12.333 -9.193 22.680 1.00 91.06 228 ARG A N 1
ATOM 1815 C CA . ARG A 1 228 ? -11.975 -10.397 23.455 1.00 91.06 228 ARG A CA 1
ATOM 1816 C C . ARG A 1 228 ? -12.424 -10.347 24.915 1.00 91.06 228 ARG A C 1
ATOM 1818 O O . ARG A 1 228 ? -12.722 -11.389 25.485 1.00 91.06 228 ARG A O 1
ATOM 1825 N N . THR A 1 229 ? -12.405 -9.170 25.542 1.00 88.62 229 THR A N 1
ATOM 1826 C CA . THR A 1 229 ? -12.593 -9.031 27.001 1.00 88.62 229 THR A CA 1
ATOM 1827 C C . THR A 1 229 ? -13.869 -8.297 27.405 1.00 88.62 229 THR A C 1
ATOM 1829 O O . THR A 1 229 ? -14.173 -8.235 28.592 1.00 88.62 229 THR A O 1
ATOM 1832 N N . GLY A 1 230 ? -14.597 -7.705 26.455 1.00 82.50 230 GLY A N 1
ATOM 1833 C CA . GLY A 1 230 ? -15.791 -6.891 26.702 1.00 82.50 230 GLY A CA 1
ATOM 1834 C C . GLY A 1 230 ? -15.519 -5.537 27.370 1.00 82.50 230 GLY A C 1
ATOM 1835 O O . GLY A 1 230 ? -16.457 -4.788 27.634 1.00 82.50 230 GLY A O 1
ATOM 1836 N N . LYS A 1 231 ? -14.255 -5.192 27.658 1.00 77.56 231 LYS A N 1
ATOM 1837 C CA . LYS A 1 231 ? -13.896 -3.930 28.325 1.00 77.56 231 LYS A CA 1
ATOM 1838 C C . LYS A 1 231 ? -14.164 -2.738 27.409 1.00 77.56 231 LYS A C 1
ATOM 1840 O O . LYS A 1 231 ? -13.671 -2.770 26.285 1.00 77.56 231 LYS A O 1
ATOM 1845 N N . PRO A 1 232 ? -14.872 -1.686 27.850 1.00 70.56 232 PRO A N 1
ATOM 1846 C CA . PRO A 1 232 ? -15.218 -0.550 26.999 1.00 70.56 232 PRO A CA 1
ATOM 1847 C C . PRO A 1 232 ? -13.970 0.148 26.443 1.00 70.56 232 PRO A C 1
ATOM 1849 O O . PRO A 1 232 ? -12.967 0.302 27.141 1.00 70.56 232 PRO A O 1
ATOM 1852 N N . LEU A 1 233 ? -14.037 0.573 25.178 1.00 74.88 233 LEU A N 1
ATOM 1853 C CA . LEU A 1 233 ? -13.005 1.414 24.573 1.00 74.88 233 LEU A CA 1
ATOM 1854 C C . LEU A 1 233 ? -13.040 2.800 25.226 1.00 74.88 233 LEU A C 1
ATOM 1856 O O . LEU A 1 233 ? -14.100 3.419 25.300 1.00 74.88 233 LEU A O 1
ATOM 1860 N N . CYS A 1 234 ? -11.887 3.312 25.658 1.00 64.50 234 CYS A N 1
ATOM 1861 C CA . CYS A 1 234 ? -11.781 4.707 26.075 1.00 64.50 234 CYS A CA 1
ATOM 1862 C C . CYS A 1 234 ? -11.952 5.615 24.851 1.00 64.50 234 CYS A C 1
ATOM 1864 O O . CYS A 1 234 ? -11.046 5.763 24.033 1.00 64.50 234 CYS A O 1
ATOM 1866 N N . THR A 1 235 ? -13.130 6.213 24.727 1.00 64.69 235 THR A N 1
ATOM 1867 C CA . THR A 1 235 ? -13.480 7.203 23.703 1.00 64.69 235 THR A CA 1
ATOM 1868 C C . THR A 1 235 ? -13.677 8.582 24.330 1.00 64.69 235 THR A C 1
ATOM 1870 O O . THR A 1 235 ? -13.815 8.706 25.551 1.00 64.69 235 THR A O 1
ATOM 1873 N N . ALA A 1 236 ? -13.749 9.622 23.491 1.00 59.00 236 ALA A N 1
ATOM 1874 C CA . ALA A 1 236 ? -14.061 10.982 23.935 1.00 59.00 236 ALA A CA 1
ATOM 1875 C C . ALA A 1 236 ? -15.398 11.087 24.691 1.00 59.00 236 ALA A C 1
ATOM 1877 O O . ALA A 1 236 ? -15.555 11.966 25.526 1.00 59.00 236 ALA A O 1
ATOM 1878 N N . ALA A 1 237 ? -16.338 10.175 24.422 1.00 58.31 237 ALA A N 1
ATOM 1879 C CA . ALA A 1 237 ? -17.647 10.128 25.068 1.00 58.31 237 ALA A CA 1
ATOM 1880 C C . ALA A 1 237 ? -17.624 9.494 26.472 1.00 58.31 237 ALA A C 1
ATOM 1882 O O . ALA A 1 237 ? -18.609 9.573 27.196 1.00 58.31 237 ALA A O 1
ATOM 1883 N N . THR A 1 238 ? -16.526 8.836 26.852 1.00 58.31 238 THR A N 1
ATOM 1884 C CA . THR A 1 238 ? -16.437 8.013 28.074 1.00 58.31 238 THR A CA 1
ATOM 1885 C C . THR A 1 238 ? -15.428 8.530 29.103 1.00 58.31 238 THR A C 1
ATOM 1887 O O . THR A 1 238 ? -15.207 7.865 30.111 1.00 58.31 238 THR A O 1
ATOM 1890 N N . CYS A 1 239 ? -14.771 9.672 28.862 1.00 52.97 239 CYS A N 1
ATOM 1891 C CA . CYS A 1 239 ? -13.744 10.190 29.766 1.00 52.97 239 CYS A CA 1
ATOM 1892 C C . CYS A 1 239 ? -13.685 11.728 29.758 1.00 52.97 239 CYS A C 1
ATOM 1894 O O . CYS A 1 239 ? -13.304 12.328 28.754 1.00 52.97 239 CYS A O 1
ATOM 1896 N N . ASP A 1 240 ? -14.009 12.351 30.895 1.00 54.81 240 ASP A N 1
ATOM 1897 C CA . ASP A 1 240 ? -14.090 13.815 31.049 1.00 54.81 240 ASP A CA 1
ATOM 1898 C C . ASP A 1 240 ? -12.713 14.511 31.049 1.00 54.81 240 ASP A C 1
ATOM 1900 O O . ASP A 1 240 ? -12.603 15.707 30.775 1.00 54.81 240 ASP A O 1
ATOM 1904 N N . GLN A 1 241 ? -11.635 13.764 31.314 1.00 58.06 241 GLN A N 1
ATOM 1905 C CA . GLN A 1 241 ? -10.250 14.231 31.219 1.00 58.06 241 GLN A CA 1
ATOM 1906 C C . GLN A 1 241 ? -9.414 13.215 30.444 1.00 58.06 241 GLN A C 1
ATOM 1908 O O . GLN A 1 241 ? -8.897 12.256 31.006 1.00 58.06 241 GLN A O 1
ATOM 1913 N N . LEU A 1 242 ? -9.284 13.425 29.134 1.00 63.31 242 LEU A N 1
ATOM 1914 C CA . LEU A 1 242 ? -8.508 12.546 28.261 1.00 63.31 242 LEU A CA 1
ATOM 1915 C C . LEU A 1 242 ? -7.005 12.835 28.408 1.00 63.31 242 LEU A C 1
ATOM 1917 O O . LEU A 1 242 ? -6.573 13.939 28.040 1.00 63.31 242 LEU A O 1
ATOM 1921 N N . PRO A 1 243 ? -6.194 11.860 28.863 1.00 70.62 243 PRO A N 1
ATOM 1922 C CA . PRO A 1 243 ? -4.744 11.915 28.735 1.00 70.62 243 PRO A CA 1
ATOM 1923 C C . PRO A 1 243 ? -4.335 12.190 27.277 1.00 70.62 243 PRO A C 1
ATOM 1925 O O . PRO A 1 243 ? -5.060 11.802 26.352 1.00 70.62 243 PRO A O 1
ATOM 1928 N N . PRO A 1 244 ? -3.181 12.838 27.039 1.00 70.94 244 PRO A N 1
ATOM 1929 C CA . PRO A 1 244 ? -2.708 13.164 25.690 1.00 70.94 244 PRO A CA 1
ATOM 1930 C C . PRO A 1 244 ? -2.645 11.932 24.773 1.00 70.94 244 PRO A C 1
ATOM 1932 O O . PRO A 1 244 ? -3.080 12.000 23.628 1.00 70.94 244 PRO A O 1
ATOM 1935 N N . GLU A 1 245 ? -2.252 10.781 25.317 1.00 70.25 245 GLU A N 1
ATOM 1936 C CA . GLU A 1 245 ? -2.214 9.491 24.618 1.00 70.25 245 GLU A CA 1
ATOM 1937 C C . GLU A 1 245 ? -3.587 9.066 24.065 1.00 70.25 245 GLU A C 1
ATOM 1939 O O . GLU A 1 245 ? -3.676 8.540 22.956 1.00 70.25 245 GLU A O 1
ATOM 1944 N N . ILE A 1 246 ? -4.680 9.344 24.790 1.00 71.56 246 ILE A N 1
ATOM 1945 C CA . ILE A 1 246 ? -6.037 9.021 24.325 1.00 71.56 246 ILE A CA 1
ATOM 1946 C C . ILE A 1 246 ? -6.497 10.025 23.259 1.00 71.56 246 ILE A C 1
ATOM 1948 O O . ILE A 1 246 ? -7.162 9.641 22.298 1.00 71.56 246 ILE A O 1
ATOM 1952 N N . LYS A 1 247 ? -6.104 11.302 23.362 1.00 74.31 247 LYS A N 1
ATOM 1953 C CA . LYS A 1 247 ? -6.382 12.300 22.311 1.00 74.31 247 LYS A CA 1
ATOM 1954 C C . LYS A 1 247 ? -5.699 11.933 20.995 1.00 74.31 247 LYS A C 1
ATOM 1956 O O . LYS A 1 247 ? -6.323 12.035 19.937 1.00 74.31 247 LYS A O 1
ATOM 1961 N N . ASP A 1 248 ? -4.454 11.475 21.063 1.00 74.38 248 ASP A N 1
ATOM 1962 C CA . ASP A 1 248 ? -3.717 11.005 19.892 1.00 74.38 248 ASP A CA 1
ATOM 1963 C C . ASP A 1 248 ? -4.339 9.728 19.321 1.00 74.38 248 ASP A C 1
ATOM 1965 O O . ASP A 1 248 ? -4.525 9.634 18.107 1.00 74.38 248 ASP A O 1
ATOM 1969 N N . ALA A 1 249 ? -4.784 8.798 20.174 1.00 78.06 249 ALA A N 1
ATOM 1970 C CA . ALA A 1 249 ? -5.528 7.617 19.739 1.00 78.06 249 ALA A CA 1
ATOM 1971 C C . ALA A 1 249 ? -6.853 7.974 19.038 1.00 78.06 249 ALA A C 1
ATOM 1973 O O . ALA A 1 249 ? -7.200 7.362 18.030 1.00 78.06 249 ALA A O 1
ATOM 1974 N N . ILE A 1 250 ? -7.593 8.984 19.511 1.00 78.25 250 ILE A N 1
ATOM 1975 C CA . ILE A 1 250 ? -8.832 9.450 18.861 1.00 78.25 250 ILE A CA 1
ATOM 1976 C C . ILE A 1 250 ? -8.538 10.027 17.472 1.00 78.25 250 ILE A C 1
ATOM 1978 O O . ILE A 1 250 ? -9.159 9.614 16.495 1.00 78.25 250 ILE A O 1
ATOM 1982 N N . LYS A 1 251 ? -7.561 10.938 17.353 1.00 83.56 251 LYS A N 1
ATOM 1983 C CA . LYS A 1 251 ? -7.139 11.477 16.045 1.00 83.56 251 LYS A CA 1
ATOM 1984 C C . LYS A 1 251 ? -6.701 10.365 15.096 1.00 83.56 251 LYS A C 1
ATOM 1986 O O . LYS A 1 251 ? -6.991 10.402 13.903 1.00 83.56 251 LYS A O 1
ATOM 1991 N N . LEU A 1 252 ? -6.010 9.367 15.633 1.00 85.19 252 LEU A N 1
ATOM 1992 C CA . LEU A 1 252 ? -5.533 8.236 14.862 1.00 85.19 252 LEU A CA 1
ATOM 1993 C C . LEU A 1 252 ? -6.662 7.300 14.418 1.00 85.19 252 LEU A C 1
ATOM 1995 O O . LEU A 1 252 ? -6.573 6.756 13.322 1.00 85.19 252 LEU A O 1
ATOM 1999 N N . ASN A 1 253 ? -7.730 7.151 15.207 1.00 84.88 253 ASN A N 1
ATOM 2000 C CA . ASN A 1 253 ? -8.939 6.445 14.780 1.00 84.88 253 ASN A CA 1
ATOM 2001 C C . ASN A 1 253 ? -9.587 7.138 13.576 1.00 84.88 253 ASN A C 1
ATOM 2003 O O . ASN A 1 253 ? -9.875 6.462 12.595 1.00 84.88 253 ASN A O 1
ATOM 2007 N N . TYR A 1 254 ? -9.720 8.469 13.594 1.00 84.69 254 TYR A N 1
ATOM 2008 C CA . TYR A 1 254 ? -10.224 9.207 12.429 1.00 84.69 254 TYR A CA 1
ATOM 2009 C C . TYR A 1 254 ? -9.334 9.022 11.199 1.00 84.69 254 TYR A C 1
ATOM 2011 O O . TYR A 1 254 ? -9.835 8.776 10.107 1.00 84.69 254 TYR A O 1
ATOM 2019 N N . ALA A 1 255 ? -8.009 9.086 11.367 1.00 85.12 255 ALA A N 1
ATOM 2020 C CA . ALA A 1 255 ? -7.084 8.817 10.267 1.00 85.12 255 ALA A CA 1
ATOM 2021 C C . ALA A 1 255 ? -7.246 7.384 9.732 1.00 85.12 255 ALA A C 1
ATOM 2023 O O . ALA A 1 255 ? -7.276 7.177 8.525 1.00 85.12 255 ALA A O 1
ATOM 2024 N N . TYR A 1 256 ? -7.394 6.399 10.621 1.00 87.69 256 TYR A N 1
ATOM 2025 C CA . TYR A 1 256 ? -7.632 5.008 10.248 1.00 87.69 256 TYR A CA 1
ATOM 2026 C C . TYR A 1 256 ? -8.959 4.819 9.496 1.00 87.69 256 TYR A C 1
ATOM 2028 O O . TYR A 1 256 ? -9.004 4.068 8.527 1.00 87.69 256 TYR A O 1
ATOM 2036 N N . GLU A 1 257 ? -10.024 5.508 9.905 1.00 87.38 257 GLU A N 1
ATOM 2037 C CA . GLU A 1 257 ? -11.325 5.494 9.224 1.00 87.38 257 GLU A CA 1
ATOM 2038 C C . GLU A 1 257 ? -11.265 6.184 7.860 1.00 87.38 257 GLU A C 1
ATOM 2040 O O . GLU A 1 257 ? -11.838 5.686 6.892 1.00 87.38 257 GLU A O 1
ATOM 2045 N N . ALA A 1 258 ? -10.506 7.275 7.744 1.00 85.62 258 ALA A N 1
ATOM 2046 C CA . ALA A 1 258 ? -10.256 7.933 6.467 1.00 85.62 258 ALA A CA 1
ATOM 2047 C C . ALA A 1 258 ? -9.519 7.009 5.479 1.00 85.62 258 ALA A C 1
ATOM 2049 O O . ALA A 1 258 ? -9.813 7.032 4.287 1.00 85.62 258 ALA A O 1
ATOM 2050 N N . LEU A 1 259 ? -8.626 6.129 5.959 1.00 87.25 259 LEU A N 1
ATOM 2051 C CA . LEU A 1 259 ? -7.971 5.119 5.116 1.00 87.25 259 LEU A CA 1
ATOM 2052 C C . LEU A 1 259 ? -8.938 4.078 4.535 1.00 87.25 259 LEU A C 1
ATOM 2054 O O . LEU A 1 259 ? -8.559 3.398 3.580 1.00 87.25 259 LEU A O 1
ATOM 2058 N N . GLN A 1 260 ? -10.139 3.927 5.103 1.00 87.94 260 GLN A N 1
ATOM 2059 C CA . GLN A 1 260 ? -11.166 2.993 4.622 1.00 87.94 260 GLN A CA 1
ATOM 2060 C C . GLN A 1 260 ? -11.973 3.544 3.442 1.00 87.94 260 GLN A C 1
ATOM 2062 O O . GLN A 1 260 ? -12.672 2.782 2.778 1.00 87.94 260 GLN A O 1
ATOM 2067 N N . GLN A 1 261 ? -11.894 4.852 3.190 1.00 86.62 261 GLN A N 1
ATOM 2068 C CA . GLN A 1 261 ? -12.662 5.506 2.137 1.00 86.62 261 GLN A CA 1
ATOM 2069 C C . GLN A 1 261 ? -12.071 5.230 0.752 1.00 86.62 261 GLN A C 1
ATOM 2071 O O . GLN A 1 261 ? -10.860 5.056 0.593 1.00 86.62 261 GLN A O 1
ATOM 2076 N N . GLU A 1 262 ? -12.947 5.222 -0.251 1.00 87.94 262 GLU A N 1
ATOM 2077 C CA . GLU A 1 262 ? -12.552 5.180 -1.656 1.00 87.94 262 GLU A CA 1
ATOM 2078 C C . GLU A 1 262 ? -11.831 6.477 -2.051 1.00 87.94 262 GLU A C 1
ATOM 2080 O O . GLU A 1 262 ? -12.226 7.580 -1.668 1.00 87.94 262 GLU A O 1
ATOM 2085 N N . ARG A 1 263 ? -10.762 6.339 -2.829 1.00 85.00 263 ARG A N 1
ATOM 2086 C CA . ARG A 1 263 ? -9.888 7.412 -3.293 1.00 85.00 263 ARG A CA 1
ATOM 2087 C C . ARG A 1 263 ? -10.032 7.577 -4.796 1.00 85.00 263 ARG A C 1
ATOM 2089 O O . ARG A 1 263 ? -10.162 6.608 -5.541 1.00 85.00 263 ARG A O 1
ATOM 2096 N N . ILE A 1 264 ? -9.904 8.815 -5.255 1.00 82.38 264 ILE A N 1
ATOM 2097 C CA . ILE A 1 264 ? -9.846 9.110 -6.685 1.00 82.38 264 ILE A CA 1
ATOM 2098 C C . ILE A 1 264 ? -8.443 8.762 -7.202 1.00 82.38 264 ILE A C 1
ATOM 2100 O O . ILE A 1 264 ? -7.440 9.263 -6.691 1.00 82.38 264 ILE A O 1
ATOM 2104 N N . VAL A 1 265 ? -8.372 7.930 -8.243 1.00 82.88 265 VAL A N 1
ATOM 2105 C CA . VAL A 1 265 ? -7.118 7.528 -8.900 1.00 82.88 265 VAL A CA 1
ATOM 2106 C C . VAL A 1 265 ? -7.003 8.241 -10.255 1.00 82.88 265 VAL A C 1
ATOM 2108 O O . VAL A 1 265 ? -7.933 8.171 -11.061 1.00 82.88 265 VAL A O 1
ATOM 2111 N N . PRO A 1 266 ? -5.889 8.936 -10.557 1.00 77.50 266 PRO A N 1
ATOM 2112 C CA . PRO A 1 266 ? -5.741 9.673 -11.805 1.00 77.50 266 PRO A CA 1
ATOM 2113 C C . PRO A 1 266 ? -5.412 8.719 -12.963 1.00 77.50 266 PRO A C 1
ATOM 2115 O O . PRO A 1 266 ? -4.256 8.395 -13.239 1.00 77.50 266 PRO A O 1
ATOM 2118 N N . LEU A 1 267 ? -6.458 8.294 -13.674 1.00 78.00 267 LEU A N 1
ATOM 2119 C CA . LEU A 1 267 ? -6.406 7.311 -14.766 1.00 78.00 267 LEU A CA 1
ATOM 2120 C C . LEU A 1 267 ? -5.553 7.742 -15.976 1.00 78.00 267 LEU A C 1
ATOM 2122 O O . LEU A 1 267 ? -5.038 6.894 -16.707 1.00 78.00 267 LEU A O 1
ATOM 2126 N N . THR A 1 268 ? -5.337 9.046 -16.170 1.00 73.00 268 THR A N 1
ATOM 2127 C CA . THR A 1 268 ? -4.472 9.593 -17.237 1.00 73.00 268 THR A CA 1
ATOM 2128 C C . THR A 1 268 ? -3.039 9.062 -17.163 1.00 73.00 268 THR A C 1
ATOM 2130 O O . THR A 1 268 ? -2.371 8.926 -18.185 1.00 73.00 268 THR A O 1
ATOM 2133 N N . ARG A 1 269 ? -2.554 8.704 -15.967 1.00 67.44 269 ARG A N 1
ATOM 2134 C CA . ARG A 1 269 ? -1.192 8.185 -15.756 1.00 67.44 269 ARG A CA 1
ATOM 2135 C C . ARG A 1 269 ? -1.040 6.692 -16.036 1.00 67.44 269 ARG A C 1
ATOM 2137 O O . ARG A 1 269 ? 0.077 6.240 -16.262 1.00 67.44 269 ARG A O 1
ATOM 2144 N N . TYR A 1 270 ? -2.151 5.968 -16.107 1.00 71.81 270 TYR A N 1
ATOM 2145 C CA . TYR A 1 270 ? -2.206 4.553 -16.475 1.00 71.81 270 TYR A CA 1
ATOM 2146 C C . TYR A 1 270 ? -2.384 4.357 -17.991 1.00 71.81 270 TYR A C 1
ATOM 2148 O O . TYR A 1 270 ? -2.569 3.239 -18.455 1.00 71.81 270 TYR A O 1
ATOM 2156 N N . ASN A 1 271 ? -2.340 5.445 -18.776 1.00 66.94 271 ASN A N 1
ATOM 2157 C CA . ASN A 1 271 ? -2.713 5.485 -20.196 1.00 66.94 271 ASN A CA 1
ATOM 2158 C C . ASN A 1 271 ? -4.152 4.984 -20.470 1.00 66.94 271 ASN A C 1
ATOM 2160 O O . ASN A 1 271 ? -4.457 4.593 -21.593 1.00 66.94 271 ASN A O 1
ATOM 2164 N N . ILE A 1 272 ? -5.038 5.005 -19.463 1.00 55.91 272 ILE A N 1
ATOM 2165 C CA . ILE A 1 272 ? -6.449 4.584 -19.587 1.00 55.91 272 ILE A CA 1
ATOM 2166 C C . ILE A 1 272 ? -7.297 5.684 -20.249 1.00 55.91 272 ILE A C 1
ATOM 2168 O O . ILE A 1 272 ? -8.318 5.397 -20.865 1.00 55.91 272 ILE A O 1
ATOM 2172 N N . TYR A 1 273 ? -6.813 6.931 -20.232 1.00 42.19 273 TYR A N 1
ATOM 2173 C CA . TYR A 1 273 ? -7.270 7.996 -21.123 1.00 42.19 273 TYR A CA 1
ATOM 2174 C C . TYR A 1 273 ? -6.123 8.425 -22.037 1.00 42.19 273 TYR A C 1
ATOM 2176 O O . TYR A 1 273 ? -5.216 9.139 -21.614 1.00 42.19 273 TYR A O 1
ATOM 2184 N N . ASN A 1 274 ? -6.178 7.994 -23.294 1.00 39.00 274 ASN A N 1
ATOM 2185 C CA . ASN A 1 274 ? -5.510 8.671 -24.401 1.00 39.00 274 ASN A CA 1
ATOM 2186 C C . ASN A 1 274 ? -6.566 9.464 -25.190 1.00 39.00 274 ASN A C 1
ATOM 2188 O O . ASN A 1 274 ? -7.731 9.081 -25.181 1.00 39.00 274 ASN A O 1
ATOM 2192 N N . HIS A 1 275 ? -6.115 10.520 -25.880 1.00 33.38 275 HIS A N 1
ATOM 2193 C CA . HIS A 1 275 ? -6.845 11.589 -26.597 1.00 33.38 275 HIS A CA 1
ATOM 2194 C C . HIS A 1 275 ? -7.025 12.849 -25.724 1.00 33.38 275 HIS A C 1
ATOM 2196 O O . HIS A 1 275 ? -7.835 12.858 -24.812 1.00 33.38 275 HIS A O 1
ATOM 2202 N N . THR A 1 276 ? -6.284 13.942 -25.906 1.00 34.56 276 THR A N 1
ATOM 2203 C CA . THR A 1 276 ? -5.686 14.516 -27.120 1.00 34.56 276 THR A CA 1
ATOM 2204 C C . THR A 1 276 ? -4.189 14.786 -26.965 1.00 34.56 276 THR A C 1
ATOM 2206 O O . THR A 1 276 ? -3.697 15.260 -25.944 1.00 34.56 276 THR A O 1
ATOM 2209 N N . SER A 1 277 ? -3.445 14.459 -28.015 1.00 43.81 277 SER A N 1
ATOM 2210 C CA . SER A 1 277 ? -2.018 14.721 -28.131 1.00 43.81 277 SER A CA 1
ATOM 2211 C C . SER A 1 277 ? -1.747 16.227 -28.178 1.00 43.81 277 SER A C 1
ATOM 2213 O O . SER A 1 277 ? -1.757 16.824 -29.251 1.00 43.81 277 SER A O 1
ATOM 2215 N N . THR A 1 278 ? -1.430 16.841 -27.039 1.00 35.59 278 THR A N 1
ATOM 2216 C CA . THR A 1 278 ? -0.642 18.080 -27.034 1.00 35.59 278 THR A CA 1
ATOM 2217 C C . THR A 1 278 ? 0.814 17.685 -27.223 1.00 35.59 278 THR A C 1
ATOM 2219 O O . THR A 1 278 ? 1.578 17.493 -26.275 1.00 35.59 278 THR A O 1
ATOM 2222 N N . THR A 1 279 ? 1.178 17.486 -28.486 1.00 38.00 279 THR A N 1
ATOM 2223 C CA . THR A 1 279 ? 2.554 17.290 -28.930 1.00 38.00 279 THR A CA 1
ATOM 2224 C C . THR A 1 279 ? 3.326 18.592 -28.723 1.00 38.00 279 THR A C 1
ATOM 2226 O O . THR A 1 279 ? 3.515 19.370 -29.651 1.00 38.00 279 THR A O 1
ATOM 2229 N N . ASN A 1 280 ? 3.798 18.841 -27.503 1.00 36.38 280 ASN A N 1
ATOM 2230 C CA . ASN A 1 280 ? 4.846 19.829 -27.259 1.00 36.38 280 ASN A CA 1
ATOM 2231 C C . ASN A 1 280 ? 6.200 19.196 -27.594 1.00 36.38 280 ASN A C 1
ATOM 2233 O O . ASN A 1 280 ? 6.969 18.818 -26.712 1.00 36.38 280 ASN A O 1
ATOM 2237 N N . HIS A 1 281 ? 6.495 19.082 -28.889 1.00 32.34 281 HIS A N 1
ATOM 2238 C CA . HIS A 1 281 ? 7.878 19.005 -29.340 1.00 32.34 281 HIS A CA 1
ATOM 2239 C C . HIS A 1 281 ? 8.426 20.427 -29.456 1.00 32.34 281 HIS A C 1
ATOM 2241 O O . HIS A 1 281 ? 8.331 21.065 -30.500 1.00 32.34 281 HIS A O 1
ATOM 2247 N N . SER A 1 282 ? 9.064 20.900 -28.387 1.00 34.62 282 SER A N 1
ATOM 2248 C CA . SER A 1 282 ? 10.150 21.868 -28.529 1.00 34.62 282 SER A CA 1
ATOM 2249 C C . SER A 1 282 ? 11.366 21.126 -29.081 1.00 34.62 282 SER A C 1
ATOM 2251 O O . SER A 1 282 ? 12.237 20.696 -28.331 1.00 34.62 282 SER A O 1
ATOM 2253 N N . ILE A 1 283 ? 11.406 20.949 -30.401 1.00 36.25 283 ILE A N 1
ATOM 2254 C CA . ILE A 1 283 ? 12.662 20.809 -31.136 1.00 36.25 283 ILE A CA 1
ATOM 2255 C C . ILE A 1 283 ? 12.692 21.963 -32.128 1.00 36.25 283 ILE A C 1
ATOM 2257 O O . ILE A 1 283 ? 12.028 21.966 -33.159 1.00 36.25 283 ILE A O 1
ATOM 2261 N N . THR A 1 284 ? 13.462 22.981 -31.773 1.00 38.41 284 THR A N 1
ATOM 2262 C CA . THR A 1 284 ? 13.994 23.957 -32.717 1.00 38.41 284 THR A CA 1
ATOM 2263 C C . THR A 1 284 ? 14.776 23.224 -33.808 1.00 38.41 284 THR A C 1
ATOM 2265 O O . THR A 1 284 ? 15.781 22.590 -33.490 1.00 38.41 284 THR A O 1
ATOM 2268 N N . GLY A 1 285 ? 14.353 23.329 -35.075 1.00 32.28 285 GLY A N 1
ATOM 2269 C CA . GLY A 1 285 ? 15.211 22.955 -36.207 1.00 32.28 285 GLY A CA 1
ATOM 2270 C C . GLY A 1 285 ? 14.547 22.507 -37.514 1.00 32.28 285 GLY A C 1
ATOM 2271 O O . GLY A 1 285 ? 14.785 21.388 -37.935 1.00 32.28 285 GLY A O 1
ATOM 2272 N N . SER A 1 286 ? 13.840 23.425 -38.182 1.00 33.81 286 SER A N 1
ATOM 2273 C CA . SER A 1 286 ? 13.730 23.588 -39.651 1.00 33.81 286 SER A CA 1
ATOM 2274 C C . SER A 1 286 ? 12.960 22.600 -40.565 1.00 33.81 286 SER A C 1
ATOM 2276 O O . SER A 1 286 ? 13.284 21.426 -40.683 1.00 33.81 286 SER A O 1
ATOM 2278 N N . SER A 1 287 ? 12.103 23.247 -41.376 1.00 34.38 287 SER A N 1
ATOM 2279 C CA . SER A 1 287 ? 11.653 22.989 -42.763 1.00 34.38 287 SER A CA 1
ATOM 2280 C C . SER A 1 287 ? 10.458 22.066 -43.083 1.00 34.38 287 SER A C 1
ATOM 2282 O O . SER A 1 287 ? 10.520 20.852 -42.943 1.00 34.38 287 SER A O 1
ATOM 2284 N N . ASP A 1 288 ? 9.448 22.731 -43.670 1.00 32.69 288 ASP A N 1
ATOM 2285 C CA . ASP A 1 288 ? 8.516 22.322 -44.741 1.00 32.69 288 ASP A CA 1
ATOM 2286 C C . ASP A 1 288 ? 7.197 21.558 -44.438 1.00 32.69 288 ASP A C 1
ATOM 2288 O O . ASP A 1 288 ? 7.128 20.336 -44.392 1.00 32.69 288 ASP A O 1
ATOM 2292 N N . SER A 1 289 ? 6.127 22.370 -44.301 1.00 36.56 289 SER A N 1
ATOM 2293 C CA . SER A 1 289 ? 4.698 22.286 -44.731 1.00 36.56 289 SER A CA 1
ATOM 2294 C C . SER A 1 289 ? 4.179 21.114 -45.611 1.00 36.56 289 SER A C 1
ATOM 2296 O O . SER A 1 289 ? 4.965 20.500 -46.324 1.00 36.56 289 SER A O 1
ATOM 2298 N N . PRO A 1 290 ? 2.838 20.984 -45.864 1.00 55.81 290 PRO A N 1
ATOM 2299 C CA . PRO A 1 290 ? 1.624 21.289 -45.056 1.00 55.81 290 PRO A CA 1
ATOM 2300 C C . PRO A 1 290 ? 0.463 20.240 -45.206 1.00 55.81 290 PRO A C 1
ATOM 2302 O O . PRO A 1 290 ? 0.420 19.528 -46.206 1.00 55.81 290 PRO A O 1
ATOM 2305 N N . ARG A 1 291 ? -0.566 20.225 -44.319 1.00 33.97 291 ARG A N 1
ATOM 2306 C CA . ARG A 1 291 ? -2.018 20.147 -44.700 1.00 33.97 291 ARG A CA 1
ATOM 2307 C C . ARG A 1 291 ? -3.041 20.071 -43.537 1.00 33.97 291 ARG A C 1
ATOM 2309 O O . ARG A 1 291 ? -3.106 19.085 -42.819 1.00 33.97 291 ARG A O 1
ATOM 2316 N N . ASN A 1 292 ? -3.897 21.100 -43.493 1.00 36.38 292 ASN A N 1
ATOM 2317 C CA . ASN A 1 292 ? -5.346 21.174 -43.216 1.00 36.38 292 ASN A CA 1
ATOM 2318 C C . ASN A 1 292 ? -6.062 20.184 -42.269 1.00 36.38 292 ASN A C 1
ATOM 2320 O O . ASN A 1 292 ? -6.422 19.086 -42.683 1.00 36.38 292 ASN A O 1
ATOM 2324 N N . SER A 1 293 ? -6.582 20.733 -41.164 1.00 38.31 293 SER A N 1
ATOM 2325 C CA . SER A 1 293 ? -8.027 20.704 -40.867 1.00 38.31 293 SER A CA 1
ATOM 2326 C C . SER A 1 293 ? -8.399 21.880 -39.955 1.00 38.31 293 SER A C 1
ATOM 2328 O O . SER A 1 293 ? -7.889 21.999 -38.844 1.00 38.31 293 SER A O 1
ATOM 2330 N N . ASN A 1 294 ? -9.260 22.761 -40.464 1.00 44.47 294 ASN A N 1
ATOM 2331 C CA . ASN A 1 294 ? -9.711 23.992 -39.824 1.00 44.47 294 ASN A CA 1
ATOM 2332 C C . ASN A 1 294 ? -10.689 23.695 -38.676 1.00 44.47 294 ASN A C 1
ATOM 2334 O O . ASN A 1 294 ? -11.833 23.330 -38.928 1.00 44.47 294 ASN A O 1
ATOM 2338 N N . ALA A 1 295 ? -10.267 23.934 -37.440 1.00 45.38 295 ALA A N 1
ATOM 2339 C CA . ALA A 1 295 ? -11.146 24.374 -36.362 1.00 45.38 295 ALA A CA 1
ATOM 2340 C C . ALA A 1 295 ? -10.472 25.612 -35.765 1.00 45.38 295 ALA A C 1
ATOM 2342 O O . ALA A 1 295 ? -9.282 25.562 -35.443 1.00 45.38 295 ALA A O 1
ATOM 2343 N N . SER A 1 296 ? -11.169 26.751 -35.731 1.00 49.69 296 SER A N 1
ATOM 2344 C CA . SER A 1 296 ? -10.565 27.963 -35.183 1.00 49.69 296 SER A CA 1
ATOM 2345 C C . SER A 1 296 ? -10.342 27.767 -33.670 1.00 49.69 296 SER A C 1
ATOM 2347 O O . SER A 1 296 ? -11.209 27.203 -32.996 1.00 49.69 296 SER A O 1
ATOM 2349 N N . PRO A 1 297 ? -9.203 28.215 -33.112 1.00 54.97 297 PRO A N 1
ATOM 2350 C CA . PRO A 1 297 ? -8.887 28.079 -31.682 1.00 54.97 297 PRO A CA 1
ATOM 2351 C C . PRO A 1 297 ? -9.933 28.699 -30.734 1.00 54.97 297 PRO A C 1
ATOM 2353 O O . PRO A 1 297 ? -10.013 28.339 -29.556 1.00 54.97 297 PRO A O 1
ATOM 2356 N N . ASP A 1 298 ? -10.757 29.613 -31.248 1.00 55.66 298 ASP A N 1
ATOM 2357 C CA . ASP A 1 298 ? -11.773 30.320 -30.472 1.00 55.66 298 ASP A CA 1
ATOM 2358 C C . ASP A 1 298 ? -13.010 29.453 -30.180 1.00 55.66 298 ASP A C 1
ATOM 2360 O O . ASP A 1 298 ? -13.601 29.577 -29.110 1.00 55.66 298 ASP A O 1
ATOM 2364 N N . GLU A 1 299 ? -13.383 28.512 -31.057 1.00 60.19 299 GLU A N 1
ATOM 2365 C CA . GLU A 1 299 ? -14.588 27.689 -30.854 1.00 60.19 299 GLU A CA 1
ATOM 2366 C C . GLU A 1 299 ? -14.434 26.631 -29.757 1.00 60.19 299 GLU A C 1
ATOM 2368 O O . GLU A 1 299 ? -15.409 26.273 -29.091 1.00 60.19 299 GLU A O 1
ATOM 2373 N N . GLU A 1 300 ? -13.228 26.093 -29.578 1.00 57.16 300 GLU A N 1
ATOM 2374 C CA . GLU A 1 300 ? -12.949 25.088 -28.548 1.00 57.16 300 GLU A CA 1
ATOM 2375 C C . GLU A 1 300 ? -12.833 25.739 -27.165 1.00 57.16 300 GLU A C 1
ATOM 2377 O O . GLU A 1 300 ? -13.385 25.231 -26.186 1.00 57.16 300 GLU A O 1
ATOM 2382 N N . THR A 1 301 ? -12.231 26.930 -27.110 1.00 67.44 301 THR A N 1
ATOM 2383 C CA . THR A 1 301 ? -12.180 27.764 -25.904 1.00 67.44 301 THR A CA 1
ATOM 2384 C C . THR A 1 301 ? -13.585 28.200 -25.479 1.00 67.44 301 THR A C 1
ATOM 2386 O O . THR A 1 301 ? -13.935 28.113 -24.299 1.00 67.44 301 THR A O 1
ATOM 2389 N N . GLU A 1 302 ? -14.432 28.587 -26.435 1.00 64.69 302 GLU A N 1
ATOM 2390 C CA . GLU A 1 302 ? -15.813 28.990 -26.162 1.00 64.69 302 GLU A CA 1
ATOM 2391 C C . GLU A 1 302 ? -16.692 27.795 -25.753 1.00 64.69 302 GLU A C 1
ATOM 2393 O O . GLU A 1 302 ? -17.513 27.903 -24.840 1.00 64.69 302 GLU A O 1
ATOM 2398 N N . ARG A 1 303 ? -16.479 26.604 -26.332 1.00 75.00 303 ARG A N 1
ATOM 2399 C CA . ARG A 1 303 ? -17.145 25.368 -25.881 1.00 75.00 303 ARG A CA 1
ATOM 2400 C C . ARG A 1 303 ? -16.738 24.970 -24.464 1.00 75.00 303 ARG A C 1
ATOM 2402 O O . ARG A 1 303 ? -17.611 24.635 -23.662 1.00 75.00 303 ARG A O 1
ATOM 2409 N N . ALA A 1 304 ? -15.452 25.055 -24.127 1.00 69.69 304 ALA A N 1
ATOM 2410 C CA . ALA A 1 304 ? -14.964 24.781 -22.776 1.00 69.69 304 ALA A CA 1
ATOM 2411 C C . ALA A 1 304 ? -15.531 25.781 -21.756 1.00 69.69 304 ALA A C 1
ATOM 2413 O O . ALA A 1 304 ? -15.966 25.390 -20.670 1.00 69.69 304 ALA A O 1
ATOM 2414 N N . ARG A 1 305 ? -15.606 27.063 -22.131 1.00 76.00 305 ARG A N 1
ATOM 2415 C CA . ARG A 1 305 ? -16.221 28.113 -21.315 1.00 76.00 305 ARG A CA 1
ATOM 2416 C C . ARG A 1 305 ? -17.707 27.848 -21.071 1.00 76.00 305 ARG A C 1
ATOM 2418 O O . ARG A 1 305 ? -18.155 27.904 -19.927 1.00 76.00 305 ARG A O 1
ATOM 2425 N N . ASN A 1 306 ? -18.456 27.503 -22.115 1.00 72.25 306 ASN A N 1
ATOM 2426 C CA . ASN A 1 306 ? -19.882 27.195 -22.005 1.00 72.25 306 ASN A CA 1
ATOM 2427 C C . ASN A 1 306 ? -20.142 25.942 -21.157 1.00 72.25 306 ASN A C 1
ATOM 2429 O O . ASN A 1 306 ? -21.065 25.926 -20.341 1.00 72.25 306 ASN A O 1
ATOM 2433 N N . HIS A 1 307 ? -19.287 24.924 -21.269 1.00 84.62 307 HIS A N 1
ATOM 2434 C CA . HIS A 1 307 ? -19.358 23.738 -20.419 1.00 84.62 307 HIS A CA 1
ATOM 2435 C C . HIS A 1 307 ? -19.056 24.057 -18.945 1.00 84.62 307 HIS A C 1
ATOM 2437 O O . HIS A 1 307 ? -19.767 23.595 -18.053 1.00 84.62 307 HIS A O 1
ATOM 2443 N N . ALA A 1 308 ? -18.060 24.905 -18.672 1.00 80.25 308 ALA A N 1
ATOM 2444 C CA . ALA A 1 308 ? -17.752 25.351 -17.314 1.00 80.25 308 ALA A CA 1
ATOM 2445 C C . ALA A 1 308 ? -18.923 26.126 -16.682 1.00 80.25 308 ALA A C 1
ATOM 2447 O O . ALA A 1 308 ? -19.270 25.882 -15.526 1.00 80.25 308 ALA A O 1
ATOM 2448 N N . ILE A 1 309 ? -19.583 27.002 -17.449 1.00 82.12 309 ILE A N 1
ATOM 2449 C CA . ILE A 1 309 ? -20.783 27.722 -16.996 1.00 82.12 309 ILE A CA 1
ATOM 2450 C C . ILE A 1 309 ? -21.917 26.736 -16.683 1.00 82.12 309 ILE A C 1
ATOM 2452 O O . ILE A 1 309 ? -22.554 26.850 -15.636 1.00 82.12 309 ILE A O 1
ATOM 2456 N N . HIS A 1 310 ? -22.135 25.732 -17.536 1.00 88.12 310 HIS A N 1
ATOM 2457 C CA . HIS A 1 310 ? -23.151 24.705 -17.306 1.00 88.12 310 HIS A CA 1
ATOM 2458 C C . HIS A 1 310 ? -22.907 23.923 -16.004 1.00 88.12 310 HIS A C 1
ATOM 2460 O O . HIS A 1 310 ? -23.822 23.766 -15.193 1.00 88.12 310 HIS A O 1
ATOM 2466 N N . LEU A 1 311 ? -21.661 23.508 -15.756 1.00 82.25 311 LEU A N 1
ATOM 2467 C CA . LEU A 1 311 ? -21.283 22.820 -14.520 1.00 82.25 311 LEU A CA 1
ATOM 2468 C C . LEU A 1 311 ? -21.462 23.702 -13.278 1.00 82.25 311 LEU A C 1
ATOM 2470 O O . LEU A 1 311 ? -21.893 23.211 -12.236 1.00 82.25 311 LEU A O 1
ATOM 2474 N N . MET A 1 312 ? -21.175 25.004 -13.368 1.00 84.50 312 MET A N 1
ATOM 2475 C CA . MET A 1 312 ? -21.402 25.937 -12.256 1.00 84.50 312 MET A CA 1
ATOM 2476 C C . MET A 1 312 ? -22.888 26.079 -11.908 1.00 84.50 312 MET A C 1
ATOM 2478 O O . MET A 1 312 ? -23.243 26.115 -10.725 1.00 84.50 312 MET A O 1
ATOM 2482 N N . VAL A 1 313 ? -23.755 26.129 -12.924 1.00 89.06 313 VAL A N 1
ATOM 2483 C CA . VAL A 1 313 ? -25.212 26.165 -12.736 1.00 89.06 313 VAL A CA 1
ATOM 2484 C C . VAL A 1 313 ? -25.690 24.877 -12.065 1.00 89.06 313 VAL A C 1
ATOM 2486 O O . VAL A 1 313 ? -26.343 24.956 -11.025 1.00 89.06 313 VAL A O 1
ATOM 2489 N N . GLN A 1 314 ? -25.277 23.707 -12.565 1.00 86.25 314 GLN A N 1
ATOM 2490 C CA . GLN A 1 314 ? -25.616 22.422 -11.941 1.00 86.25 314 GLN A CA 1
ATOM 2491 C C . GLN A 1 314 ? -25.104 22.317 -10.499 1.00 86.25 314 GLN A C 1
ATOM 2493 O O . GLN A 1 314 ? -25.817 21.844 -9.617 1.00 86.25 314 GLN A O 1
ATOM 2498 N N . ASN A 1 315 ? -23.888 22.795 -10.212 1.00 85.12 315 ASN A N 1
ATOM 2499 C CA . ASN A 1 315 ? -23.344 22.761 -8.854 1.00 85.12 315 ASN A CA 1
ATOM 2500 C C . ASN A 1 315 ? -24.160 23.642 -7.895 1.00 85.12 315 ASN A C 1
ATOM 2502 O O . ASN A 1 315 ? -24.382 23.273 -6.743 1.00 85.12 315 ASN A O 1
ATOM 2506 N N . THR A 1 316 ? -24.643 24.789 -8.373 1.00 87.75 316 THR A N 1
ATOM 2507 C CA . THR A 1 316 ? -25.491 25.697 -7.589 1.00 87.75 316 THR A CA 1
ATOM 2508 C C . THR A 1 316 ? -26.879 25.097 -7.356 1.00 87.75 316 THR A C 1
ATOM 2510 O O . THR A 1 316 ? -27.411 25.177 -6.246 1.00 87.75 316 THR A O 1
ATOM 2513 N N . GLU A 1 317 ? -27.444 24.431 -8.362 1.00 90.62 317 GLU A N 1
ATOM 2514 C CA . GLU A 1 317 ? -28.702 23.698 -8.230 1.00 90.62 317 GLU A CA 1
ATOM 2515 C C . GLU A 1 317 ? -28.584 22.564 -7.202 1.00 90.62 317 GLU A C 1
ATOM 2517 O O . GLU A 1 317 ? -29.377 22.503 -6.261 1.00 90.62 317 GLU A O 1
ATOM 2522 N N . LEU A 1 318 ? -27.537 21.737 -7.297 1.00 88.69 318 LEU A N 1
ATOM 2523 C CA . LEU A 1 318 ? -27.277 20.655 -6.345 1.00 88.69 318 LEU A CA 1
ATOM 2524 C C . LEU A 1 318 ? -27.108 21.178 -4.917 1.00 88.69 318 LEU A C 1
ATOM 2526 O O . LEU A 1 318 ? -27.684 20.617 -3.988 1.00 88.69 318 LEU A O 1
ATOM 2530 N N . ARG A 1 319 ? -26.382 22.287 -4.718 1.00 86.44 319 ARG A N 1
ATOM 2531 C CA . ARG A 1 319 ? -26.251 22.923 -3.393 1.00 86.44 319 ARG A CA 1
ATOM 2532 C C . ARG A 1 319 ? -27.593 23.397 -2.841 1.00 86.44 319 ARG A C 1
ATOM 2534 O O . ARG A 1 319 ? -27.830 23.292 -1.637 1.00 86.44 319 ARG A O 1
ATOM 2541 N N . THR A 1 320 ? -28.471 23.892 -3.707 1.00 90.06 320 THR A N 1
ATOM 2542 C CA . THR A 1 320 ? -29.815 24.332 -3.318 1.00 90.06 320 THR A CA 1
ATOM 2543 C C . THR A 1 320 ? -30.667 23.135 -2.899 1.00 90.06 320 THR A C 1
ATOM 2545 O O . THR A 1 320 ? -31.238 23.155 -1.810 1.00 90.06 320 THR A O 1
ATOM 2548 N N . GLN A 1 321 ? -30.666 22.053 -3.686 1.00 91.75 321 GLN A N 1
ATOM 2549 C CA . GLN A 1 321 ? -31.365 20.806 -3.349 1.00 91.75 321 GLN A CA 1
ATOM 2550 C C . GLN A 1 321 ? -30.869 20.207 -2.025 1.00 91.75 321 GLN A C 1
ATOM 2552 O O . GLN A 1 321 ? -31.673 19.789 -1.191 1.00 91.75 321 GLN A O 1
ATOM 2557 N N . LEU A 1 322 ? -29.554 20.224 -1.791 1.00 89.25 322 LEU A N 1
ATOM 2558 C CA . LEU A 1 322 ? -28.939 19.732 -0.556 1.00 89.25 322 LEU A CA 1
ATOM 2559 C C . LEU A 1 322 ? -29.378 20.569 0.658 1.00 89.25 322 LEU A C 1
ATOM 2561 O O . LEU A 1 322 ? -29.729 20.015 1.700 1.00 89.25 322 LEU A O 1
ATOM 2565 N N . SER A 1 323 ? -29.440 21.895 0.509 1.00 90.69 323 SER A N 1
ATOM 2566 C CA . SER A 1 323 ? -29.969 22.800 1.539 1.00 90.69 323 SER A CA 1
ATOM 2567 C C . SER A 1 323 ? -31.449 22.526 1.843 1.00 90.69 323 SER A C 1
ATOM 2569 O O . SER A 1 323 ? -31.841 22.426 3.009 1.00 90.69 323 SER A O 1
ATOM 2571 N N . THR A 1 324 ? -32.273 22.323 0.810 1.00 93.19 324 THR A N 1
ATOM 2572 C CA . THR A 1 324 ? -33.698 22.001 0.971 1.00 93.19 324 THR A CA 1
ATOM 2573 C C . THR A 1 324 ? -33.905 20.660 1.671 1.00 93.19 324 THR A C 1
ATOM 2575 O O . THR A 1 324 ? -34.682 20.591 2.625 1.00 93.19 324 THR A O 1
ATOM 2578 N N . MET A 1 325 ? -33.189 19.610 1.253 1.00 91.06 325 MET A N 1
ATOM 2579 C CA . MET A 1 325 ? -33.267 18.296 1.896 1.00 91.06 325 MET A CA 1
ATOM 2580 C C . MET A 1 325 ? -32.815 18.348 3.351 1.00 91.06 325 MET A C 1
ATOM 2582 O O . MET A 1 325 ? -33.477 17.773 4.210 1.00 91.06 325 MET A O 1
ATOM 2586 N N . LYS A 1 326 ? -31.739 19.081 3.651 1.00 93.56 326 LYS A N 1
ATOM 2587 C CA . LYS A 1 326 ? -31.268 19.255 5.027 1.00 93.56 326 LYS A CA 1
ATOM 2588 C C . LYS A 1 326 ? -32.315 19.947 5.900 1.00 93.56 326 LYS A C 1
ATOM 2590 O O . LYS A 1 326 ? -32.628 19.455 6.975 1.00 93.56 326 LYS A O 1
ATOM 2595 N N . SER A 1 327 ? -32.938 21.018 5.406 1.00 93.25 327 SER A N 1
ATOM 2596 C CA . SER A 1 327 ? -34.025 21.683 6.135 1.00 93.25 327 SER A CA 1
ATOM 2597 C C . SER A 1 327 ? -35.239 20.769 6.350 1.00 93.25 327 SER A C 1
ATOM 2599 O O . SER A 1 327 ? -35.860 20.810 7.412 1.00 93.25 327 SER A O 1
ATOM 2601 N N . ALA A 1 328 ? -35.590 19.940 5.363 1.00 92.19 328 ALA A N 1
ATOM 2602 C CA . ALA A 1 328 ? -36.674 18.969 5.499 1.00 92.19 328 ALA A CA 1
ATOM 2603 C C . ALA A 1 328 ? -36.341 17.883 6.534 1.00 92.19 328 ALA A C 1
ATOM 2605 O O . ALA A 1 328 ? -37.194 17.539 7.352 1.00 92.19 328 ALA A O 1
ATOM 2606 N N . TYR A 1 329 ? -35.099 17.398 6.535 1.00 94.81 329 TYR A N 1
ATOM 2607 C CA . TYR A 1 329 ? -34.594 16.456 7.526 1.00 94.81 329 TYR A CA 1
ATOM 2608 C C . TYR A 1 329 ? -34.657 17.045 8.941 1.00 94.81 329 TYR A C 1
ATOM 2610 O O . TYR A 1 329 ? -35.246 16.430 9.826 1.00 94.81 329 TYR A O 1
ATOM 2618 N N . ASP A 1 330 ? -34.161 18.269 9.137 1.00 92.38 330 ASP A N 1
ATOM 2619 C CA . ASP A 1 330 ? -34.175 18.940 10.443 1.00 92.38 330 ASP A CA 1
ATOM 2620 C C . ASP A 1 330 ? -35.610 19.125 10.973 1.00 92.38 330 ASP A C 1
ATOM 2622 O O . ASP A 1 330 ? -35.883 18.905 12.154 1.00 92.38 330 ASP A O 1
ATOM 2626 N N . LYS A 1 331 ? -36.567 19.453 10.092 1.00 92.12 331 LYS A N 1
ATOM 2627 C CA . LYS A 1 331 ? -37.995 19.536 10.451 1.00 92.12 331 LYS A CA 1
ATOM 2628 C C . LYS A 1 331 ? -38.583 18.184 10.847 1.00 92.12 331 LYS A C 1
ATOM 2630 O O . LYS A 1 331 ? -39.421 18.134 11.745 1.00 92.12 331 LYS A O 1
ATOM 2635 N N . LEU A 1 332 ? -38.183 17.105 10.174 1.00 92.69 332 LEU A N 1
ATOM 2636 C CA . LEU A 1 332 ? -38.644 15.755 10.493 1.00 92.69 332 LEU A CA 1
ATOM 2637 C C . LEU A 1 332 ? -38.109 15.303 11.857 1.00 92.69 332 LEU A C 1
ATOM 2639 O O . LEU A 1 332 ? -38.856 14.734 12.649 1.00 92.69 332 LEU A O 1
ATOM 2643 N N . VAL A 1 333 ? -36.840 15.603 12.144 1.00 93.94 333 VAL A N 1
ATOM 2644 C CA . VAL A 1 333 ? -36.216 15.340 13.446 1.00 93.94 333 VAL A CA 1
ATOM 2645 C C . VAL A 1 333 ? -36.954 16.094 14.553 1.00 93.94 333 VAL A C 1
ATOM 2647 O O . VAL A 1 333 ? -37.390 15.470 15.518 1.00 93.94 333 VAL A O 1
ATOM 2650 N N . ASP A 1 334 ? -37.201 17.395 14.383 1.00 92.06 334 ASP A N 1
ATOM 2651 C CA . ASP A 1 334 ? -37.942 18.207 15.361 1.00 92.06 334 ASP A CA 1
ATOM 2652 C C . ASP A 1 334 ? -39.396 17.722 15.552 1.00 92.06 334 ASP A C 1
ATOM 2654 O O . ASP A 1 334 ? -39.911 17.672 16.672 1.00 92.06 334 ASP A O 1
ATOM 2658 N N . ALA A 1 335 ? -40.072 17.297 14.479 1.00 89.19 335 ALA A N 1
ATOM 2659 C CA . ALA A 1 335 ? -41.414 16.719 14.563 1.00 89.19 335 ALA A CA 1
ATOM 2660 C C . ALA A 1 335 ? -41.430 15.380 15.324 1.00 89.19 335 ALA A C 1
ATOM 2662 O O . ALA A 1 335 ? -42.309 15.163 16.164 1.00 89.19 335 ALA A O 1
ATOM 2663 N N . ASN A 1 336 ? -40.449 14.511 15.072 1.00 89.12 336 ASN A N 1
ATOM 2664 C CA . ASN A 1 336 ? -40.297 13.242 15.780 1.00 89.12 336 ASN A CA 1
ATOM 2665 C C . ASN A 1 336 ? -39.976 13.456 17.262 1.00 89.12 336 ASN A C 1
ATOM 2667 O O . ASN A 1 336 ? -40.568 12.788 18.108 1.00 89.12 336 ASN A O 1
ATOM 2671 N N . GLU A 1 337 ? -39.118 14.421 17.603 1.00 90.31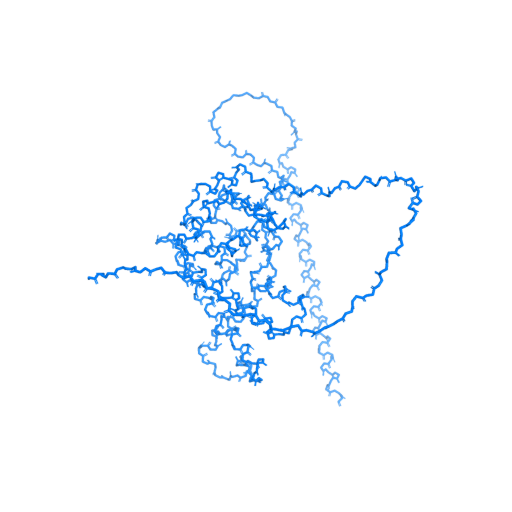 337 GLU A N 1
ATOM 2672 C CA . GLU A 1 337 ? -38.857 14.782 19.000 1.00 90.31 337 GLU A CA 1
ATOM 2673 C C . GLU A 1 337 ? -40.117 15.295 19.709 1.00 90.31 337 GLU A C 1
ATOM 2675 O O . GLU A 1 337 ? -40.390 14.919 20.850 1.00 90.31 337 GLU A O 1
ATOM 2680 N N . LYS A 1 338 ? -40.925 16.127 19.040 1.00 89.94 338 LYS A N 1
ATOM 2681 C CA . LYS A 1 338 ? -42.194 16.629 19.592 1.00 89.94 338 LYS A CA 1
ATOM 2682 C C . LYS A 1 338 ? -43.222 15.522 19.812 1.00 89.94 338 LYS A C 1
ATOM 2684 O O . LYS A 1 338 ? -43.968 15.590 20.787 1.00 89.94 338 LYS A O 1
ATOM 2689 N N . LEU A 1 339 ? -43.272 14.523 18.929 1.00 85.19 339 LEU A N 1
ATOM 2690 C CA . LEU A 1 339 ? -44.124 13.342 19.095 1.00 85.19 339 LEU A CA 1
ATOM 2691 C C . LEU A 1 339 ? -43.630 12.449 20.236 1.00 85.19 339 LEU A C 1
ATOM 2693 O O . LEU A 1 339 ? -44.434 12.048 21.072 1.00 85.19 339 LEU A O 1
ATOM 2697 N N . ALA A 1 340 ? -42.321 12.211 20.322 1.00 79.38 340 ALA A N 1
ATOM 2698 C CA . ALA A 1 340 ? -41.714 11.404 21.378 1.00 79.38 340 ALA A CA 1
ATOM 2699 C C . ALA A 1 340 ? -41.918 11.994 22.784 1.00 79.38 340 ALA A C 1
ATOM 2701 O O . ALA A 1 340 ? -41.988 11.245 23.746 1.00 79.38 340 ALA A O 1
ATOM 2702 N N . ARG A 1 341 ? -42.053 13.323 22.916 1.00 77.25 341 ARG A N 1
ATOM 2703 C CA . ARG A 1 341 ? -42.358 13.994 24.197 1.00 77.25 341 ARG A CA 1
ATOM 2704 C C . ARG A 1 341 ? -43.846 13.995 24.577 1.00 77.25 341 ARG A C 1
ATOM 2706 O O . ARG A 1 341 ? -44.182 14.477 25.655 1.00 77.25 341 ARG A O 1
ATOM 2713 N N . ARG A 1 342 ? -44.744 13.562 23.684 1.00 72.69 342 ARG A N 1
ATOM 2714 C CA . ARG A 1 342 ? -46.202 13.503 23.924 1.00 72.69 342 ARG A CA 1
ATOM 2715 C C . ARG A 1 342 ? -46.711 12.104 24.286 1.00 72.69 342 ARG A C 1
ATOM 2717 O O . ARG A 1 342 ? -47.879 11.991 24.654 1.00 72.69 342 ARG A O 1
ATOM 2724 N N . ILE A 1 343 ? -45.870 11.084 24.140 1.00 53.62 343 ILE A N 1
ATOM 2725 C CA . ILE A 1 343 ? -46.070 9.718 24.648 1.00 53.62 343 ILE A CA 1
ATOM 2726 C C . ILE A 1 343 ? -45.439 9.662 26.036 1.00 53.62 343 ILE A C 1
ATOM 2728 O O . ILE A 1 343 ? -46.058 9.041 26.926 1.00 53.62 343 ILE A O 1
#

Secondary structure (DSSP, 8-state):
------------------------------------------PPPPPPPPPPPHHHHHHHHH--HHHHHHHHHHHHHHHHT---SSHHHHHTTS-HHHHHHHHHHHHHHHHHHHTT---TTTTHHHHHHHHHTT--HHHHHHHHHHHT-HHHHTS-HHHHHHHHHHHTT--HHHHHHHHHHHHHHHHHHHHH--PPTTSHHHHHHHHHHHHHHHIIIIIIHHHHHHHHH-PPP--TTS-SS--HHHHHHHHHHHHHHHTTS-----GGGGTS------------------------HHHHHHHHHHHHHHHHHHHHHHHHHHHHHHHHHHHHHHHHHHHHTT-

Sequence (343 aa):
STPQSSKSSAFQPDRRHTGLRSLFTKFREPAVSFELLTPPSSPPIPPSPPVISKLAKAFVDSMNATQLSNFLVWMLYYDTVELPDSPENWYKKIDHMEMRGWVALGSYLFDALEAGQGYGFDLVVLDSICDRIRLQRSTVHEFLARFADPEKMKYSILASTVQTAQQDDASTLKVLDTIQSKLHELNKLATNLKPQQNSQYEEWLAALQTRIRAFSHLVIGPRIAHVRTGKPLCTAATCDQLPPEIKDAIKLNYAYEALQQERIVPLTRYNIYNHTSTTNHSITGSSDSPRNSNASPDEETERARNHAIHLMVQNTELRTQLSTMKSAYDKLVDANEKLARRI

Radius of gyration: 32.09 Å; chains: 1; bounding box: 90×94×76 Å

Foldseek 3Di:
DDDDDDDDDDDDDDDDDDDDDDDDDDDDDDDDDDPPPDDPPDPPDQPDQQDQDPLLLVLLVPDAQQNLLLVLLLLLLCLFPDVDPDQCVSPVPDDLSNLVNLLSNLCSLLVCVVSVHDPPCSNVSVVVSCVVLVHDPVVSSVSSVCSNDLVSVQAHPLLVLLVVCVVVVHDPLRSLVSSLVVLVSQLVRLVSRDHDPPDVSVVSSVSSNVRSVCCNPLPSVQVNCCVVPVDDDDDPVNDPDDDPSRVVSNVSVVSVVVNNGGHDHDCVSSVNDDDDDPPPPPDPDDDDDDDDDDDPPVVVVVVVVVVVVVVVVVVVVVVVVVVVVVVVVVVVVVVVVVVVVVD

pLDDT: mean 76.97, std 21.21, range [28.31, 97.44]

Organism: NCBI:txid184978